Protein AF-A0A968X666-F1 (afdb_monomer_lite)

Secondary structure (DSSP, 8-state):
------------------HHHHHHHHHHHHHHHHHHHHHHHHHHHHHHHHHHHHT---HHHHHHHHHHHHHHHHHHHHHHHHHHH-BTTTTB-----HHHHHHHHSTTT-HHHHHHHHHHHHHHHHTS-TTT--TTSTTHHHIIIIIHHHHHHHHHHHHHHHHHHHHHHHHHHHHHHHHHHHHHHHHHHHHHHHHHHHHHHHHHHHHHHHHHHHHHHHHHHHHHHHHHHHHHHHHHHHHHHHHH--

Radius of gyration: 44.89 Å; chains: 1; bounding box: 99×37×139 Å

Foldseek 3Di:
DDDDPPDDDDDPPPDDPDVVVVVLVVVQLVLLLVLLVVLLVLLLLLLVLLQVLQVPDPPVVNVVSLVVNVVSLVSNVVSVVCQAQNDVVSSHPHDDDPVLVCLCCHPPLVLVVLSVVLSVVSVVLVPPDSVQRHPPPPCSCVSSPVSSVSNNVSSVVSSVVSVVVSVVVVVVVVVVVVVVVVVVVVVVVVVVVVVVVVVVVVVVVVVVVVVVVVVVVVVVVVVVVVVVVVVVVVVVVVVVVVVVVD

Sequence (246 aa):
MLATLSTSVPRATSGPFSTLQLDKERALDAVVINVSGRQRMISQRISLLVMQLAMHPPVAEREVIYQKLQESLDYMLANHEALLYGDIEANLPGNPSPAILSMHFDAPTQLDRKLRRYVEQVQGFMALMPDQLTLGTPNLWKLVTEDVEDLVCAIDTVVSQYQFENESRQAVMMEQLLDLCQRNTEQTVVLEQALTDLKQLQTQLIQTERISGLGQIAAGIAHEINNPANFILRICTMRGTIAISS

pLDDT: mean 79.01, std 17.21, range [30.33, 95.75]

Structure (mmCIF, N/CA/C/O backbone):
data_AF-A0A968X666-F1
#
_entry.id   AF-A0A968X666-F1
#
loop_
_atom_site.group_PDB
_atom_site.id
_atom_site.type_symbol
_atom_site.label_atom_id
_atom_site.label_alt_id
_atom_site.label_comp_id
_atom_site.label_asym_id
_atom_site.label_entity_id
_atom_site.label_seq_id
_atom_site.pdbx_PDB_ins_code
_atom_site.Cartn_x
_atom_site.Cartn_y
_atom_site.Cartn_z
_atom_site.occupancy
_atom_site.B_iso_or_equiv
_atom_site.auth_seq_id
_atom_site.auth_comp_id
_atom_site.auth_asym_id
_atom_site.auth_atom_id
_atom_site.pdbx_PDB_model_num
ATOM 1 N N . MET A 1 1 ? -49.430 -25.018 42.561 1.00 41.66 1 MET A N 1
ATOM 2 C CA . MET A 1 1 ? -49.252 -25.043 41.096 1.00 41.66 1 MET A CA 1
ATOM 3 C C . MET A 1 1 ? -49.040 -23.609 40.624 1.00 41.66 1 MET A C 1
ATOM 5 O O . MET A 1 1 ? -49.997 -22.973 40.226 1.00 41.66 1 MET A O 1
ATOM 9 N N . LEU A 1 2 ? -47.824 -23.068 40.758 1.00 30.33 2 LEU A N 1
ATOM 10 C CA . LEU A 1 2 ? -47.404 -21.820 40.110 1.00 30.33 2 LEU A CA 1
ATOM 11 C C . LEU A 1 2 ? -45.907 -21.933 39.811 1.00 30.33 2 LEU A C 1
ATOM 13 O O . LEU A 1 2 ? -45.129 -22.373 40.654 1.00 30.33 2 LEU A O 1
ATOM 17 N N . ALA A 1 3 ? -45.583 -21.665 38.552 1.00 33.44 3 ALA A N 1
ATOM 18 C CA . ALA A 1 3 ? -44.376 -22.067 37.859 1.00 33.44 3 ALA A CA 1
ATOM 19 C C . ALA A 1 3 ? -43.145 -21.236 38.247 1.00 33.44 3 ALA A C 1
ATOM 21 O O . ALA A 1 3 ? -43.193 -20.011 38.329 1.00 33.44 3 ALA A O 1
ATOM 22 N N . THR A 1 4 ? -42.021 -21.929 38.409 1.00 34.62 4 THR A N 1
ATOM 23 C CA . THR A 1 4 ? -40.665 -21.381 38.420 1.00 34.62 4 THR A CA 1
ATOM 24 C C . THR A 1 4 ? -40.300 -20.888 37.020 1.00 34.62 4 THR A C 1
ATOM 26 O O . THR A 1 4 ? -39.943 -21.686 36.154 1.00 34.62 4 THR A O 1
ATOM 29 N N . LEU A 1 5 ? -40.369 -19.578 36.787 1.00 33.16 5 LEU A N 1
ATOM 30 C CA . LEU A 1 5 ? -39.723 -18.951 35.635 1.00 33.16 5 LEU A CA 1
ATOM 31 C C . LEU A 1 5 ? -38.237 -18.768 35.956 1.00 33.16 5 LEU A C 1
ATOM 33 O O . LEU A 1 5 ? -37.820 -17.796 36.577 1.00 33.16 5 LEU A O 1
ATOM 37 N N . SER A 1 6 ? -37.447 -19.762 35.552 1.00 34.19 6 SER A N 1
ATOM 38 C CA . SER A 1 6 ? -35.999 -19.652 35.415 1.00 34.19 6 SER A CA 1
ATOM 39 C C . SER A 1 6 ? -35.710 -18.795 34.182 1.00 34.19 6 SER A C 1
ATOM 41 O O . SER A 1 6 ? -35.722 -19.285 33.057 1.00 34.19 6 SER A O 1
ATOM 43 N N . THR A 1 7 ? -35.505 -17.494 34.372 1.00 32.44 7 THR A N 1
ATOM 44 C CA . THR A 1 7 ? -34.900 -16.648 33.339 1.00 32.44 7 THR A CA 1
ATOM 45 C C . THR A 1 7 ? -33.390 -16.716 33.498 1.00 32.44 7 THR A C 1
ATOM 47 O O . THR A 1 7 ? -32.795 -16.060 34.353 1.00 32.44 7 THR A O 1
ATOM 50 N N . SER A 1 8 ? -32.786 -17.568 32.676 1.00 32.06 8 SER A N 1
ATOM 51 C CA . SER A 1 8 ? -31.356 -17.631 32.408 1.00 32.06 8 SER A CA 1
ATOM 52 C C . SER A 1 8 ? -30.842 -16.264 31.949 1.00 32.06 8 SER A C 1
ATOM 54 O O . SER A 1 8 ? -31.185 -15.804 30.859 1.00 32.06 8 SER A O 1
ATOM 56 N N . VAL A 1 9 ? -30.002 -15.628 32.763 1.00 33.66 9 VAL A N 1
ATOM 57 C CA . VAL A 1 9 ? -29.201 -14.473 32.343 1.00 33.66 9 VAL A CA 1
ATOM 58 C C . VAL A 1 9 ? -28.204 -14.962 31.282 1.00 33.66 9 VAL A C 1
ATOM 60 O O . VAL A 1 9 ? -27.444 -15.894 31.565 1.00 33.66 9 VAL A O 1
ATOM 63 N N . PRO A 1 10 ? -28.191 -14.403 30.059 1.00 33.97 10 PRO A N 1
ATOM 64 C CA . PRO A 1 10 ? -27.228 -14.802 29.047 1.00 33.97 10 PRO A CA 1
ATOM 65 C C . PRO A 1 10 ? -25.835 -14.340 29.476 1.00 33.97 10 PRO A C 1
ATOM 67 O O . PRO A 1 10 ? -25.587 -13.169 29.760 1.00 33.97 10 PRO A O 1
ATOM 70 N N . ARG A 1 11 ? -24.919 -15.304 29.546 1.00 32.69 11 ARG A N 1
ATOM 71 C CA . ARG A 1 11 ? -23.498 -15.111 29.823 1.00 32.69 11 ARG A CA 1
ATOM 72 C C . ARG A 1 11 ? -22.908 -14.327 28.647 1.00 32.69 11 ARG A C 1
ATOM 74 O O . ARG A 1 11 ? -22.687 -14.902 27.586 1.00 32.69 11 ARG A O 1
ATOM 81 N N . ALA A 1 12 ? -22.705 -13.021 28.816 1.00 34.16 12 ALA A N 1
ATOM 82 C CA . ALA A 1 12 ? -22.002 -12.198 27.841 1.00 34.16 12 ALA A CA 1
ATOM 83 C C . ALA A 1 12 ? -20.556 -12.701 27.729 1.00 34.16 12 ALA A C 1
ATOM 85 O O . ALA A 1 12 ? -19.706 -12.443 28.577 1.00 34.16 12 ALA A O 1
ATOM 86 N N . THR A 1 13 ? -20.292 -13.481 26.688 1.00 35.53 13 THR A N 1
ATOM 87 C CA . THR A 1 13 ? -18.952 -13.828 26.225 1.00 35.53 13 THR A CA 1
ATOM 88 C C . THR A 1 13 ? -18.351 -12.610 25.527 1.00 35.53 13 THR A C 1
ATOM 90 O O . THR A 1 13 ? -18.234 -12.585 24.308 1.00 35.53 13 THR A O 1
ATOM 93 N N . SER A 1 14 ? -17.995 -11.574 26.282 1.00 39.19 14 SER A N 1
ATOM 94 C CA . SER A 1 14 ? -17.099 -10.520 25.805 1.00 39.19 14 SER A CA 1
ATOM 95 C C . SER A 1 14 ? -15.700 -10.842 26.318 1.00 39.19 14 SER A C 1
ATOM 97 O O . SER A 1 14 ? -15.257 -10.330 27.346 1.00 39.19 14 SER A O 1
ATOM 99 N N . GLY A 1 15 ? -15.029 -11.771 25.630 1.00 33.47 15 GLY A N 1
ATOM 100 C CA . GLY A 1 15 ? -13.574 -11.878 25.728 1.00 33.47 15 GLY A CA 1
ATOM 101 C C . GLY A 1 15 ? -12.936 -10.532 25.363 1.00 33.47 15 GLY A C 1
ATOM 102 O O . GLY A 1 15 ? -13.586 -9.717 24.700 1.00 33.47 15 GLY A O 1
ATOM 103 N N . PRO A 1 16 ? -11.697 -10.266 25.805 1.00 39.81 16 PRO A N 1
ATOM 104 C CA . PRO A 1 16 ? -11.056 -8.996 25.518 1.00 39.81 16 PRO A CA 1
ATOM 105 C C . PRO A 1 16 ? -11.000 -8.858 23.998 1.00 39.81 16 PRO A C 1
ATOM 107 O O . PRO A 1 16 ? -10.533 -9.777 23.323 1.00 39.81 16 PRO A O 1
ATOM 110 N N . PHE A 1 17 ? -11.488 -7.738 23.462 1.00 46.19 17 PHE A N 1
ATOM 111 C CA . PHE A 1 17 ? -11.050 -7.254 22.156 1.00 46.19 17 PHE A CA 1
ATOM 112 C C . PHE A 1 17 ? -9.527 -7.246 22.225 1.00 46.19 17 PHE A C 1
ATOM 114 O O . PHE A 1 17 ? -8.928 -6.431 22.927 1.00 46.19 17 PHE A O 1
ATOM 121 N N . SER A 1 18 ? -8.921 -8.301 21.690 1.00 46.88 18 SER A N 1
ATOM 122 C CA . SER A 1 18 ? -7.556 -8.640 22.044 1.00 46.88 18 SER A CA 1
ATOM 123 C C . SER A 1 18 ? -6.663 -7.546 21.481 1.00 46.88 18 SER A C 1
ATOM 125 O O . SER A 1 18 ? -6.699 -7.270 20.286 1.00 46.88 18 SER A O 1
ATOM 127 N N . THR A 1 19 ? -5.863 -6.915 22.334 1.00 48.56 19 THR A N 1
ATOM 128 C CA . THR A 1 19 ? -4.788 -5.991 21.937 1.00 48.56 19 THR A CA 1
ATOM 129 C C . THR A 1 19 ? -3.955 -6.558 20.777 1.00 48.56 19 THR A C 1
ATOM 131 O O . THR A 1 19 ? -3.548 -5.834 19.880 1.00 48.56 19 THR A O 1
ATOM 134 N N . LEU A 1 20 ? -3.851 -7.887 20.719 1.00 45.75 20 LEU A N 1
ATOM 135 C CA . LEU A 1 20 ? -3.298 -8.695 19.634 1.00 45.75 20 LEU A CA 1
ATOM 136 C C . LEU A 1 20 ? -3.904 -8.472 18.234 1.00 45.75 20 LEU A C 1
ATOM 138 O O . LEU A 1 20 ? -3.170 -8.577 17.257 1.00 45.75 20 LEU A O 1
ATOM 142 N N . GLN A 1 21 ? -5.207 -8.214 18.097 1.00 48.41 21 GLN A N 1
ATOM 143 C CA . GLN A 1 21 ? -5.824 -7.898 16.798 1.00 48.41 21 GLN A CA 1
ATOM 144 C C . GLN A 1 21 ? -5.491 -6.467 16.358 1.00 48.41 21 GLN A C 1
ATOM 146 O O . GLN A 1 21 ? -5.110 -6.263 15.210 1.00 48.41 21 GLN A O 1
ATOM 151 N N . LEU A 1 22 ? -5.520 -5.513 17.293 1.00 51.03 22 LEU A N 1
ATOM 152 C CA . LEU A 1 22 ? -5.135 -4.115 17.064 1.00 51.03 22 LEU A CA 1
ATOM 153 C C . LEU A 1 22 ? -3.654 -3.962 16.688 1.00 51.03 22 LEU A C 1
ATOM 155 O O . LEU A 1 22 ? -3.322 -3.198 15.783 1.00 51.03 22 LEU A O 1
ATOM 159 N N . ASP A 1 23 ? -2.764 -4.701 17.349 1.00 53.03 23 ASP A N 1
ATOM 160 C CA . ASP A 1 23 ? -1.329 -4.677 17.053 1.00 53.03 23 ASP A CA 1
ATOM 161 C C . ASP A 1 23 ? -1.022 -5.318 15.693 1.00 53.03 23 ASP A C 1
ATOM 163 O O . ASP A 1 23 ? -0.163 -4.832 14.955 1.00 53.03 23 ASP A O 1
ATOM 167 N N . LYS A 1 24 ? -1.760 -6.376 15.322 1.00 53.03 24 LYS A N 1
ATOM 168 C CA . LYS A 1 24 ? -1.644 -7.010 14.002 1.00 53.03 24 LYS A CA 1
ATOM 169 C C . LYS A 1 24 ? -2.110 -6.091 12.879 1.00 53.03 24 LYS A C 1
ATOM 171 O O . LYS A 1 24 ? -1.400 -5.983 11.887 1.00 53.03 24 LYS A O 1
ATOM 176 N N . GLU A 1 25 ? -3.249 -5.419 13.038 1.00 54.09 25 GLU A N 1
ATOM 177 C CA . GLU A 1 25 ? -3.780 -4.486 12.032 1.00 54.09 25 GLU A CA 1
ATOM 178 C C . GLU A 1 25 ? -2.877 -3.254 11.862 1.00 54.09 25 GLU A C 1
ATOM 180 O O . GLU A 1 25 ? -2.531 -2.896 10.738 1.00 54.09 25 GLU A O 1
ATOM 185 N N . ARG A 1 26 ? -2.373 -2.671 12.960 1.00 56.41 26 ARG A N 1
ATOM 186 C CA . ARG A 1 26 ? -1.421 -1.544 12.904 1.00 56.41 26 ARG A CA 1
ATOM 187 C C . ARG A 1 26 ? -0.087 -1.909 12.254 1.00 56.41 26 ARG A C 1
ATOM 189 O O . ARG A 1 26 ? 0.483 -1.096 11.527 1.00 56.41 26 ARG A O 1
ATOM 196 N N . ALA A 1 27 ? 0.425 -3.112 12.516 1.00 54.22 27 ALA A N 1
ATOM 197 C CA . ALA A 1 27 ? 1.644 -3.599 11.876 1.00 54.22 27 ALA A CA 1
ATOM 198 C C . ALA A 1 27 ? 1.442 -3.810 10.366 1.00 54.22 27 ALA A C 1
ATOM 200 O O . ALA A 1 27 ? 2.324 -3.468 9.582 1.00 54.22 27 ALA A O 1
ATOM 201 N N . LEU A 1 28 ? 0.272 -4.310 9.960 1.00 57.59 28 LEU A N 1
ATOM 202 C CA . LEU A 1 28 ? -0.122 -4.508 8.562 1.00 57.59 28 LEU A CA 1
ATOM 203 C C . LEU A 1 28 ? -0.125 -3.189 7.772 1.00 57.59 28 LEU A C 1
ATOM 205 O O . LEU A 1 28 ? 0.468 -3.088 6.699 1.00 57.59 28 LEU A O 1
ATOM 209 N N . ASP A 1 29 ? -0.747 -2.158 8.347 1.00 59.94 29 ASP A N 1
ATOM 210 C CA . ASP A 1 29 ? -0.903 -0.840 7.728 1.00 59.94 29 ASP A CA 1
ATOM 211 C C . ASP A 1 29 ? 0.456 -0.131 7.553 1.00 59.94 29 ASP A C 1
ATOM 213 O O . ASP A 1 29 ? 0.722 0.492 6.520 1.00 59.94 29 ASP A O 1
ATOM 217 N N . ALA A 1 30 ? 1.362 -0.285 8.526 1.00 63.25 30 ALA A N 1
ATOM 218 C CA . ALA A 1 30 ? 2.728 0.231 8.443 1.00 63.25 30 ALA A CA 1
ATOM 219 C C . ALA A 1 30 ? 3.571 -0.499 7.383 1.00 63.25 30 ALA A C 1
ATOM 221 O O . ALA A 1 30 ? 4.408 0.122 6.724 1.00 63.25 30 ALA A O 1
ATOM 222 N N . VAL A 1 31 ? 3.355 -1.805 7.189 1.00 60.84 31 VAL A N 1
ATOM 223 C CA . VAL A 1 31 ? 4.048 -2.589 6.155 1.00 60.84 31 VAL A CA 1
ATOM 224 C C . VAL A 1 31 ? 3.659 -2.094 4.764 1.00 60.84 31 VAL A C 1
ATOM 226 O O . VAL A 1 31 ? 4.552 -1.836 3.959 1.00 60.84 31 VAL A O 1
ATOM 229 N N . VAL A 1 32 ? 2.372 -1.863 4.496 1.00 62.22 32 VAL A N 1
ATOM 230 C CA . VAL A 1 32 ? 1.892 -1.390 3.184 1.00 62.22 32 VAL A CA 1
ATOM 231 C C . VAL A 1 32 ? 2.431 0.003 2.836 1.00 62.22 32 VAL A C 1
ATOM 233 O O . VAL A 1 32 ? 2.925 0.222 1.725 1.00 62.22 32 VAL A O 1
ATOM 236 N N . ILE A 1 33 ? 2.428 0.936 3.795 1.00 63.34 33 ILE A N 1
ATOM 237 C CA . ILE A 1 33 ? 2.985 2.286 3.599 1.00 63.34 33 ILE A CA 1
ATOM 238 C C . ILE A 1 33 ? 4.504 2.218 3.363 1.00 63.34 33 ILE A C 1
ATOM 240 O O . ILE A 1 33 ? 5.025 2.880 2.465 1.00 63.34 33 ILE A O 1
ATOM 244 N N . ASN A 1 34 ? 5.222 1.366 4.102 1.00 68.75 34 ASN A N 1
ATOM 245 C CA . ASN A 1 34 ? 6.667 1.184 3.935 1.00 68.75 34 ASN A CA 1
ATOM 246 C C . ASN A 1 34 ? 7.044 0.464 2.631 1.00 68.75 34 ASN A C 1
ATOM 248 O O . ASN A 1 34 ? 8.100 0.734 2.059 1.00 68.75 34 ASN A O 1
ATOM 252 N N . VAL A 1 35 ? 6.229 -0.479 2.155 1.00 64.38 35 VAL A N 1
ATOM 253 C CA . VAL A 1 35 ? 6.407 -1.123 0.842 1.00 64.38 35 VAL A CA 1
ATOM 254 C C . VAL A 1 35 ? 6.225 -0.091 -0.271 1.00 64.38 35 VAL A C 1
ATOM 256 O O . VAL A 1 35 ? 7.065 0.007 -1.162 1.00 64.38 35 VAL A O 1
ATOM 259 N N . SER A 1 36 ? 5.217 0.769 -0.155 1.00 63.12 36 SER A N 1
ATOM 260 C CA . SER A 1 36 ? 4.941 1.796 -1.162 1.00 63.12 36 SER A CA 1
ATOM 261 C C . SER A 1 36 ? 5.985 2.928 -1.159 1.00 63.12 36 SER A C 1
ATOM 263 O O . SER A 1 36 ? 6.450 3.359 -2.213 1.00 63.12 36 SER A O 1
ATOM 265 N N . GLY A 1 37 ? 6.479 3.338 0.016 1.00 65.62 37 GLY A N 1
ATOM 266 C CA . GLY A 1 37 ? 7.611 4.271 0.128 1.00 65.62 37 GLY A CA 1
ATOM 267 C C . GLY A 1 37 ? 8.915 3.719 -0.467 1.00 65.62 37 GLY A C 1
ATOM 268 O O . GLY A 1 37 ? 9.719 4.470 -1.026 1.00 65.62 37 GLY A O 1
ATOM 269 N N . ARG A 1 38 ? 9.109 2.392 -0.419 1.00 71.62 38 ARG A N 1
ATOM 270 C CA . ARG A 1 38 ? 10.230 1.716 -1.090 1.00 71.62 38 ARG A CA 1
ATOM 271 C C . ARG A 1 38 ? 10.098 1.753 -2.613 1.00 71.62 38 ARG A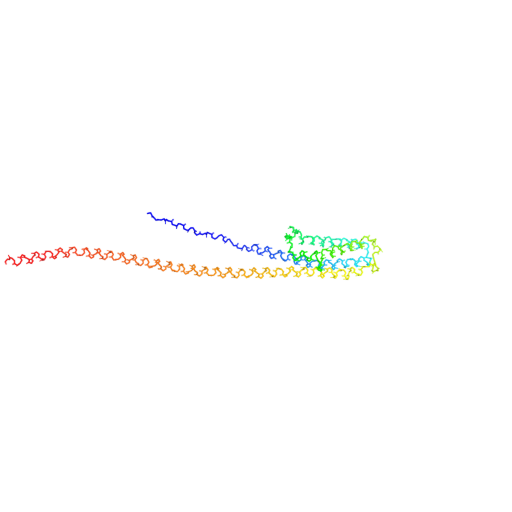 C 1
ATOM 273 O O . ARG A 1 38 ? 11.118 1.938 -3.271 1.00 71.62 38 ARG A O 1
ATOM 280 N N . GLN A 1 39 ? 8.889 1.668 -3.175 1.00 71.50 39 GLN A N 1
ATOM 281 C CA . GLN A 1 39 ? 8.674 1.741 -4.629 1.00 71.50 39 GLN A CA 1
ATOM 282 C C . GLN A 1 39 ? 9.183 3.057 -5.235 1.00 71.50 39 GLN A C 1
ATOM 284 O O . GLN A 1 39 ? 9.878 3.021 -6.247 1.00 71.50 39 GLN A O 1
ATOM 289 N N . ARG A 1 40 ? 8.982 4.205 -4.570 1.00 76.38 40 ARG A N 1
ATOM 290 C CA . ARG A 1 40 ? 9.551 5.493 -5.015 1.00 76.38 40 ARG A CA 1
ATOM 291 C C . ARG A 1 40 ? 11.080 5.467 -5.098 1.00 76.38 40 ARG A C 1
ATOM 293 O O . ARG A 1 40 ? 11.659 5.913 -6.089 1.00 76.38 40 ARG A O 1
ATOM 300 N N . MET A 1 41 ? 11.736 4.937 -4.063 1.00 83.44 41 MET A N 1
ATOM 301 C CA . MET A 1 41 ? 13.197 4.812 -4.029 1.00 83.44 41 MET A CA 1
ATOM 302 C C . MET A 1 41 ? 13.697 3.876 -5.138 1.00 83.44 41 MET A C 1
ATOM 304 O O . MET A 1 41 ? 14.710 4.162 -5.775 1.00 83.44 41 MET A O 1
ATOM 308 N N . ILE A 1 42 ? 12.983 2.776 -5.388 1.00 87.19 42 ILE A N 1
ATOM 309 C CA . ILE A 1 42 ? 13.335 1.797 -6.419 1.00 87.19 42 ILE A CA 1
ATOM 310 C C . ILE A 1 42 ? 13.231 2.414 -7.815 1.00 87.19 42 ILE A C 1
ATOM 312 O O . ILE A 1 42 ? 14.190 2.305 -8.573 1.00 87.19 42 ILE A O 1
ATOM 316 N N . SER A 1 43 ? 12.150 3.132 -8.136 1.00 88.06 43 SER A N 1
ATOM 317 C CA . SER A 1 43 ? 11.980 3.804 -9.435 1.00 88.06 43 SER A CA 1
ATOM 318 C C . SER A 1 43 ? 13.099 4.819 -9.721 1.00 88.06 43 SER A C 1
ATOM 320 O O . SER A 1 43 ? 13.656 4.872 -10.822 1.00 88.06 43 SER A O 1
ATOM 322 N N . GLN A 1 44 ? 13.508 5.584 -8.703 1.00 86.44 44 GLN A N 1
ATOM 323 C CA . GLN A 1 44 ? 14.642 6.508 -8.813 1.00 86.44 44 GLN A CA 1
ATOM 324 C C . GLN A 1 44 ? 15.978 5.769 -8.961 1.00 86.44 44 GLN A C 1
ATOM 326 O O . GLN A 1 44 ? 16.802 6.132 -9.801 1.00 86.44 44 GLN A O 1
ATOM 331 N N . ARG A 1 45 ? 16.193 4.702 -8.182 1.00 92.44 45 ARG A N 1
ATOM 332 C CA . ARG A 1 45 ? 17.391 3.857 -8.274 1.00 92.44 45 ARG A CA 1
ATOM 333 C C . ARG A 1 45 ? 17.518 3.207 -9.653 1.00 92.44 45 ARG A C 1
ATOM 335 O O . ARG A 1 45 ? 18.613 3.208 -10.204 1.00 92.44 45 ARG A O 1
ATOM 342 N N . ILE A 1 46 ? 16.426 2.693 -10.218 1.00 92.94 46 ILE A N 1
ATOM 343 C CA . ILE A 1 46 ? 16.376 2.132 -11.575 1.00 92.94 46 ILE A CA 1
ATOM 344 C C . ILE A 1 46 ? 16.829 3.185 -12.589 1.00 92.94 46 ILE A C 1
ATOM 346 O O . ILE A 1 46 ? 17.740 2.923 -13.371 1.00 92.94 46 ILE A O 1
ATOM 350 N N . SER A 1 47 ? 16.274 4.398 -12.514 1.00 91.62 47 SER A N 1
ATOM 351 C CA . SER A 1 47 ? 16.643 5.501 -13.411 1.00 91.62 47 SER A CA 1
ATOM 352 C C . SER A 1 47 ? 18.136 5.842 -13.324 1.00 91.62 47 SER A C 1
ATOM 354 O O . SER A 1 47 ? 18.805 5.969 -14.348 1.00 91.62 47 SER A O 1
ATOM 356 N N . LEU A 1 48 ? 18.691 5.902 -12.108 1.00 92.88 48 LEU A N 1
ATOM 357 C CA . LEU A 1 48 ? 20.121 6.141 -11.889 1.00 92.88 48 LEU A CA 1
ATOM 358 C C . LEU A 1 48 ? 21.001 5.025 -12.470 1.00 92.88 48 LEU A C 1
ATOM 360 O O . LEU A 1 48 ? 22.009 5.319 -13.109 1.00 92.88 48 LEU A O 1
ATOM 364 N N . LEU A 1 49 ? 20.633 3.758 -12.272 1.00 94.06 49 LEU A N 1
ATOM 365 C CA . LEU A 1 49 ? 21.386 2.613 -12.796 1.00 94.06 49 LEU A CA 1
ATOM 366 C C . LEU A 1 49 ? 21.353 2.576 -14.331 1.00 94.06 49 LEU A C 1
ATOM 368 O O . LEU A 1 49 ? 22.382 2.345 -14.962 1.00 94.06 49 LEU A O 1
ATOM 372 N N . VAL A 1 50 ? 20.203 2.877 -14.939 1.00 93.00 50 VAL A N 1
ATOM 373 C CA . VAL A 1 50 ? 20.061 2.996 -16.399 1.00 93.00 50 VAL A CA 1
ATOM 374 C C . VAL A 1 50 ? 20.948 4.121 -16.947 1.00 93.00 50 VAL A C 1
ATOM 376 O O . VAL A 1 50 ? 21.666 3.918 -17.926 1.00 93.00 50 VAL A O 1
ATOM 379 N N . MET A 1 51 ? 20.975 5.284 -16.287 1.00 92.00 51 MET A N 1
ATOM 380 C CA . MET A 1 51 ? 21.878 6.381 -16.659 1.00 92.00 51 MET A CA 1
ATOM 381 C C . MET A 1 51 ? 23.352 5.995 -16.507 1.00 92.00 51 MET A C 1
ATOM 383 O O . MET A 1 51 ? 24.164 6.344 -17.360 1.00 92.00 51 MET A O 1
ATOM 387 N N . GLN A 1 52 ? 23.709 5.260 -15.450 1.00 91.94 52 GLN A N 1
ATOM 388 C CA . GLN A 1 52 ? 25.070 4.763 -15.258 1.00 91.94 52 GLN A CA 1
ATOM 389 C C . GLN A 1 52 ? 25.495 3.826 -16.385 1.00 91.94 52 GLN A C 1
ATOM 391 O O . GLN A 1 52 ? 26.594 3.998 -16.900 1.00 91.94 52 GLN A O 1
ATOM 396 N N . LEU A 1 53 ? 24.634 2.900 -16.821 1.00 90.88 53 LEU A N 1
ATOM 397 C CA . LEU A 1 53 ? 24.922 2.036 -17.972 1.00 90.88 53 LEU A CA 1
ATOM 398 C C . LEU A 1 53 ? 25.134 2.845 -19.258 1.00 90.88 53 LEU A C 1
ATOM 400 O O . LEU A 1 53 ? 26.074 2.567 -20.001 1.00 90.88 53 LEU A O 1
ATOM 404 N N . ALA A 1 54 ? 24.320 3.881 -19.481 1.00 90.62 54 ALA A N 1
ATOM 405 C CA . ALA A 1 54 ? 24.414 4.761 -20.647 1.00 90.62 54 ALA A CA 1
ATOM 406 C C . ALA A 1 54 ? 25.696 5.620 -20.692 1.00 90.62 54 ALA A C 1
ATOM 408 O O . ALA A 1 54 ? 26.019 6.184 -21.739 1.00 90.62 54 ALA A O 1
ATOM 409 N N . MET A 1 55 ? 26.433 5.723 -19.579 1.00 90.88 55 MET A N 1
ATOM 410 C CA . MET A 1 55 ? 27.749 6.373 -19.510 1.00 90.88 55 MET A CA 1
ATOM 411 C C . MET A 1 55 ? 28.915 5.426 -19.846 1.00 90.88 55 MET A C 1
ATOM 413 O O . MET A 1 55 ? 30.069 5.828 -19.729 1.00 90.88 55 MET A O 1
ATOM 417 N N . HIS A 1 56 ? 28.632 4.189 -20.273 1.00 87.94 56 HIS A N 1
ATOM 418 C CA . HIS A 1 56 ? 29.619 3.152 -20.599 1.00 87.94 56 HIS A CA 1
ATOM 419 C C . HIS A 1 56 ? 30.671 2.935 -19.497 1.00 87.94 56 HIS A C 1
ATOM 421 O O . HIS A 1 56 ? 31.865 3.165 -19.713 1.00 87.94 56 HIS A O 1
ATOM 427 N N . PRO A 1 57 ? 30.256 2.448 -18.315 1.00 88.19 57 PRO A N 1
ATOM 428 C CA . PRO A 1 57 ? 31.181 2.163 -17.233 1.00 88.19 57 PRO A CA 1
ATOM 429 C C . PRO A 1 57 ? 32.121 1.010 -17.631 1.00 88.19 57 PRO A C 1
ATOM 431 O O . PRO A 1 57 ? 31.804 0.232 -18.549 1.00 88.19 57 PRO A O 1
ATOM 434 N N . PRO A 1 58 ? 33.267 0.864 -16.938 1.00 91.06 58 PRO A N 1
ATOM 435 C CA . PRO A 1 58 ? 34.174 -0.260 -17.134 1.00 91.06 58 PRO A CA 1
ATOM 436 C C . PRO A 1 58 ? 33.434 -1.601 -17.070 1.00 91.06 58 PRO A C 1
ATOM 438 O O . PRO A 1 58 ? 32.476 -1.753 -16.315 1.00 91.06 58 PRO A O 1
ATOM 441 N N . VAL A 1 59 ? 33.903 -2.600 -17.824 1.00 87.31 59 VAL A N 1
ATOM 442 C CA . VAL A 1 59 ? 33.229 -3.911 -17.945 1.00 87.31 59 VAL A CA 1
ATOM 443 C C . VAL A 1 59 ? 32.949 -4.556 -16.579 1.00 87.31 59 VAL A C 1
ATOM 445 O O . VAL A 1 59 ? 31.862 -5.084 -16.373 1.00 87.31 59 VAL A O 1
ATOM 448 N N . ALA A 1 60 ? 33.882 -4.443 -15.628 1.00 87.75 60 ALA A N 1
ATOM 449 C CA . ALA A 1 60 ? 33.713 -4.973 -14.272 1.00 87.75 60 ALA A CA 1
ATOM 450 C C . ALA A 1 60 ? 32.584 -4.284 -13.478 1.00 87.75 60 ALA A C 1
ATOM 452 O O . ALA A 1 60 ? 31.886 -4.932 -12.706 1.00 87.75 60 ALA A O 1
ATOM 453 N N . GLU A 1 61 ? 32.381 -2.978 -13.665 1.00 90.81 61 GLU A N 1
ATOM 454 C CA . GLU A 1 61 ? 31.303 -2.227 -13.003 1.00 90.81 61 GLU A CA 1
ATOM 455 C C . GLU A 1 61 ? 29.961 -2.430 -13.707 1.00 90.81 61 GLU A C 1
ATOM 457 O O . GLU A 1 61 ? 28.914 -2.498 -13.066 1.00 90.81 61 GLU A O 1
ATOM 462 N N . ARG A 1 62 ? 29.997 -2.569 -15.033 1.00 88.38 62 ARG A N 1
ATOM 463 C CA . ARG A 1 62 ? 28.833 -2.787 -15.891 1.00 88.38 62 ARG A CA 1
ATOM 464 C C . ARG A 1 62 ? 28.030 -4.012 -15.459 1.00 88.38 62 ARG A C 1
ATOM 466 O O . ARG A 1 62 ? 26.821 -3.899 -15.289 1.00 88.38 62 ARG A O 1
ATOM 473 N N . GLU A 1 63 ? 28.686 -5.152 -15.250 1.00 88.81 63 GLU A N 1
ATOM 474 C CA . GLU A 1 63 ? 28.025 -6.395 -14.821 1.00 88.81 63 GLU A CA 1
ATOM 475 C C . GLU A 1 63 ? 27.318 -6.227 -13.465 1.00 88.81 63 GLU A C 1
ATOM 477 O O . GLU A 1 63 ? 26.156 -6.603 -13.310 1.00 88.81 63 GLU A O 1
ATOM 482 N N . VAL A 1 64 ? 27.965 -5.537 -12.519 1.00 92.19 64 VAL A N 1
ATOM 483 C CA . VAL A 1 64 ? 27.385 -5.214 -11.206 1.00 92.19 64 VAL A CA 1
ATOM 484 C C . VAL A 1 64 ? 26.170 -4.290 -11.334 1.00 92.19 64 VAL A C 1
ATOM 486 O O . VAL A 1 64 ? 25.188 -4.454 -10.609 1.00 92.19 64 VAL A O 1
ATOM 489 N N . ILE A 1 65 ? 26.215 -3.303 -12.234 1.00 92.50 65 ILE A N 1
ATOM 490 C CA . ILE A 1 65 ? 25.091 -2.387 -12.467 1.00 92.50 65 ILE A CA 1
ATOM 491 C C . ILE A 1 65 ? 23.909 -3.138 -13.092 1.00 92.50 65 ILE A C 1
ATOM 493 O O . ILE A 1 65 ? 22.785 -2.954 -12.629 1.00 92.50 65 ILE A O 1
ATOM 497 N N . TYR A 1 66 ? 24.150 -4.023 -14.068 1.00 91.38 66 TYR A N 1
ATOM 498 C CA . TYR A 1 66 ? 23.111 -4.885 -14.645 1.00 91.38 66 TYR A CA 1
ATOM 499 C C . TYR A 1 66 ? 22.445 -5.761 -13.586 1.00 91.38 66 TYR A C 1
ATOM 501 O O . TYR A 1 66 ? 21.219 -5.791 -13.508 1.00 91.38 66 TYR A O 1
ATOM 509 N N . GLN A 1 67 ? 23.238 -6.414 -12.733 1.00 92.38 67 GLN A N 1
ATOM 510 C CA . GLN A 1 67 ? 22.709 -7.231 -11.645 1.00 92.38 67 GLN A CA 1
ATOM 511 C C . GLN A 1 67 ? 21.837 -6.398 -10.694 1.00 92.38 67 GLN A C 1
ATOM 513 O O . GLN A 1 67 ? 20.688 -6.746 -10.435 1.00 92.38 67 GLN A O 1
ATOM 518 N N . LYS A 1 68 ? 22.343 -5.250 -10.225 1.00 93.81 68 LYS A N 1
ATOM 519 C CA . LYS A 1 68 ? 21.595 -4.352 -9.328 1.00 93.81 68 LYS A CA 1
ATOM 520 C C . LYS A 1 68 ? 20.317 -3.814 -9.958 1.00 93.81 68 LYS A C 1
ATOM 522 O O . LYS A 1 68 ? 19.368 -3.527 -9.224 1.00 93.81 68 LYS A O 1
ATOM 527 N N . LEU A 1 69 ? 20.320 -3.592 -11.269 1.00 94.19 69 LEU A N 1
ATOM 528 C CA . LEU A 1 69 ? 19.166 -3.114 -12.021 1.00 94.19 69 LEU A CA 1
ATOM 529 C C . LEU A 1 69 ? 18.106 -4.212 -12.117 1.00 94.19 69 LEU A C 1
ATOM 531 O O . LEU A 1 69 ? 16.956 -3.955 -11.772 1.00 94.19 69 LEU A O 1
ATOM 535 N N . GLN A 1 70 ? 18.512 -5.432 -12.472 1.00 93.81 70 GLN A N 1
ATOM 536 C CA . GLN A 1 70 ? 17.630 -6.597 -12.518 1.00 93.81 70 GLN A CA 1
ATOM 537 C C . GLN A 1 70 ? 16.993 -6.876 -11.150 1.00 93.81 70 GLN A C 1
ATOM 539 O O . GLN A 1 70 ? 15.773 -6.925 -11.046 1.00 93.81 70 GLN A O 1
ATOM 544 N N . GLU A 1 71 ? 17.797 -6.925 -10.081 1.00 92.50 71 GLU A N 1
ATOM 545 C CA . GLU A 1 71 ? 17.305 -7.090 -8.705 1.00 92.50 71 GLU A CA 1
ATOM 546 C C . GLU A 1 71 ? 16.284 -6.008 -8.319 1.00 92.50 71 GLU A C 1
ATOM 548 O O . GLU A 1 71 ? 15.310 -6.280 -7.620 1.00 92.50 71 GLU A O 1
ATOM 553 N N . SER A 1 72 ? 16.493 -4.768 -8.773 1.00 92.62 72 SER A N 1
ATOM 554 C CA . SER A 1 72 ? 15.576 -3.660 -8.483 1.00 92.62 72 SER A CA 1
ATOM 555 C C . SER A 1 72 ? 14.242 -3.816 -9.221 1.00 92.62 72 SER A C 1
ATOM 557 O O . SER A 1 72 ? 13.198 -3.538 -8.634 1.00 92.62 72 SER A O 1
ATOM 559 N N . LEU A 1 73 ? 14.263 -4.269 -10.479 1.00 92.62 73 LEU A N 1
ATOM 560 C CA . LEU A 1 73 ? 13.055 -4.528 -11.270 1.00 92.62 73 LEU A CA 1
ATOM 561 C C . LEU A 1 73 ? 12.253 -5.702 -10.704 1.00 92.62 73 LEU A C 1
ATOM 563 O O . LEU A 1 73 ? 11.046 -5.572 -10.503 1.00 92.62 73 LEU A O 1
ATOM 567 N N . ASP A 1 74 ? 12.933 -6.807 -10.395 1.00 91.44 74 ASP A N 1
ATOM 568 C CA . ASP A 1 74 ? 12.315 -8.007 -9.830 1.00 91.44 74 ASP A CA 1
ATOM 569 C C . ASP A 1 74 ? 11.675 -7.687 -8.475 1.00 91.44 74 ASP A C 1
ATOM 571 O O . ASP A 1 74 ? 10.520 -8.031 -8.224 1.00 91.44 74 ASP A O 1
ATOM 575 N N . TYR A 1 75 ? 12.385 -6.936 -7.626 1.00 88.31 75 TYR A N 1
ATOM 576 C CA . TYR A 1 75 ? 11.838 -6.476 -6.355 1.00 88.31 75 TYR A CA 1
ATOM 577 C C . TYR A 1 75 ? 10.630 -5.551 -6.559 1.00 88.31 75 TYR A C 1
ATOM 579 O O . TYR A 1 75 ? 9.634 -5.694 -5.853 1.00 88.31 75 TYR A O 1
ATOM 587 N N . MET A 1 76 ? 10.662 -4.624 -7.523 1.00 88.44 76 MET A N 1
ATOM 588 C CA . MET A 1 76 ? 9.525 -3.734 -7.791 1.00 88.44 76 MET A CA 1
ATOM 589 C C . MET A 1 76 ? 8.264 -4.513 -8.190 1.00 88.44 76 MET A C 1
ATOM 591 O O . MET A 1 76 ? 7.190 -4.246 -7.648 1.00 88.44 76 MET A O 1
ATOM 595 N N . LEU A 1 77 ? 8.405 -5.488 -9.093 1.00 89.50 77 LEU A N 1
ATOM 596 C CA . LEU A 1 77 ? 7.309 -6.350 -9.538 1.00 89.50 77 LEU A CA 1
ATOM 597 C C . LEU A 1 77 ? 6.773 -7.223 -8.402 1.00 89.50 77 LEU A C 1
ATOM 599 O O . LEU A 1 77 ? 5.567 -7.232 -8.166 1.00 89.50 77 LEU A O 1
ATOM 603 N N . ALA A 1 78 ? 7.660 -7.894 -7.663 1.00 86.75 78 ALA A N 1
ATOM 604 C CA . ALA A 1 78 ? 7.267 -8.762 -6.559 1.00 86.75 78 ALA A CA 1
ATOM 605 C C . ALA A 1 78 ? 6.499 -7.991 -5.475 1.00 86.75 78 ALA A C 1
ATOM 607 O O . ALA A 1 78 ? 5.463 -8.453 -5.007 1.00 86.75 78 ALA A O 1
ATOM 608 N N . ASN A 1 79 ? 6.946 -6.780 -5.117 1.00 84.12 79 ASN A N 1
ATOM 609 C CA . ASN A 1 79 ? 6.214 -5.948 -4.156 1.00 84.12 79 ASN A CA 1
ATOM 610 C C . ASN A 1 79 ? 4.849 -5.508 -4.692 1.00 84.12 79 ASN A C 1
ATOM 612 O O . ASN A 1 79 ? 3.879 -5.495 -3.942 1.00 84.12 79 ASN A O 1
ATOM 616 N N . HIS A 1 80 ? 4.763 -5.131 -5.970 1.00 85.94 80 HIS A N 1
ATOM 617 C CA . HIS A 1 80 ? 3.495 -4.740 -6.590 1.00 85.94 80 HIS A CA 1
ATOM 618 C C . HIS A 1 80 ? 2.478 -5.890 -6.588 1.00 85.94 80 HIS A C 1
ATOM 620 O O . HIS A 1 80 ? 1.318 -5.696 -6.235 1.00 85.94 80 HIS A O 1
ATOM 626 N N . GLU A 1 81 ? 2.919 -7.108 -6.899 1.00 86.69 81 GLU A N 1
ATOM 627 C CA . GLU A 1 81 ? 2.070 -8.300 -6.830 1.00 86.69 81 GLU A CA 1
ATOM 628 C C . GLU A 1 81 ? 1.691 -8.659 -5.391 1.00 86.69 81 GLU A C 1
ATOM 630 O O . GLU A 1 81 ? 0.527 -8.958 -5.124 1.00 86.69 81 GLU A O 1
ATOM 635 N N . ALA A 1 82 ? 2.626 -8.552 -4.448 1.00 83.75 82 ALA A N 1
ATOM 636 C CA . ALA A 1 82 ? 2.368 -8.799 -3.033 1.00 83.75 82 ALA A CA 1
ATOM 637 C C . ALA A 1 82 ? 1.325 -7.831 -2.442 1.00 83.75 82 ALA A C 1
ATOM 639 O O . ALA A 1 82 ? 0.537 -8.220 -1.581 1.00 83.75 82 ALA A O 1
ATOM 640 N N . LEU A 1 83 ? 1.265 -6.581 -2.916 1.00 80.62 83 LEU A N 1
ATOM 641 C CA . LEU A 1 83 ? 0.227 -5.625 -2.508 1.00 80.62 83 LEU A CA 1
ATOM 642 C C . LEU A 1 83 ? -1.172 -6.013 -3.013 1.00 80.62 83 LEU A C 1
ATOM 644 O O . LEU A 1 83 ? -2.162 -5.778 -2.320 1.00 80.62 83 LEU A O 1
ATOM 648 N N . LEU A 1 84 ? -1.261 -6.621 -4.197 1.00 84.06 84 LEU A N 1
ATOM 649 C CA . LEU A 1 84 ? -2.525 -7.051 -4.799 1.00 84.06 84 LEU A CA 1
ATOM 650 C C . LEU A 1 84 ? -3.011 -8.390 -4.234 1.00 84.06 84 LEU A C 1
ATOM 652 O O . LEU A 1 84 ? -4.178 -8.539 -3.863 1.00 84.06 84 LEU A O 1
ATOM 656 N N . TYR A 1 85 ? -2.113 -9.367 -4.166 1.00 84.12 85 TYR A N 1
ATOM 657 C CA . TYR A 1 85 ? -2.456 -10.767 -3.919 1.00 84.12 85 TYR A CA 1
ATOM 658 C C . TYR A 1 85 ? -2.042 -11.260 -2.533 1.00 84.12 85 TYR A C 1
ATOM 660 O O . TYR A 1 85 ? -2.523 -12.301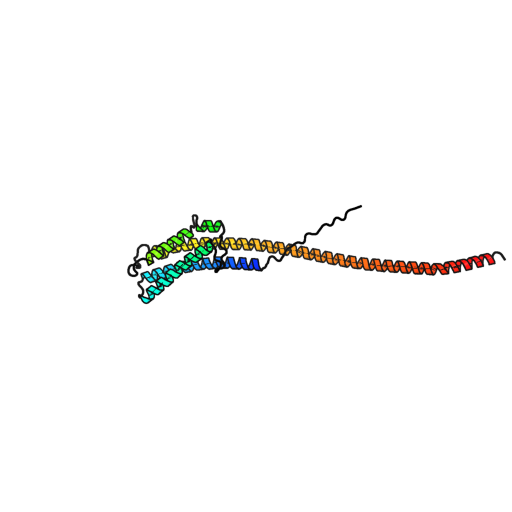 -2.090 1.00 84.12 85 TYR A O 1
ATOM 668 N N . GLY A 1 86 ? -1.224 -10.485 -1.825 1.00 79.50 86 GLY A N 1
ATOM 669 C CA . GLY A 1 86 ? -0.686 -10.842 -0.521 1.00 79.50 86 GLY A CA 1
ATOM 670 C C . GLY A 1 86 ? 0.640 -11.576 -0.618 1.00 79.50 86 GLY A C 1
ATOM 671 O O . GLY A 1 86 ? 0.996 -12.149 -1.645 1.00 79.50 86 GLY A O 1
ATOM 672 N N . ASP A 1 87 ? 1.367 -11.548 0.489 1.00 77.44 87 ASP A N 1
ATOM 673 C CA . ASP A 1 87 ? 2.613 -12.275 0.677 1.00 77.44 87 ASP A CA 1
ATOM 674 C C . ASP A 1 87 ? 2.732 -12.641 2.156 1.00 77.44 87 ASP A C 1
ATOM 676 O O . ASP A 1 87 ? 2.811 -11.783 3.036 1.00 77.44 87 ASP A O 1
ATOM 680 N N . ILE A 1 88 ? 2.723 -13.943 2.426 1.00 58.03 88 ILE A N 1
ATOM 681 C CA . ILE A 1 88 ? 2.765 -14.493 3.779 1.00 58.03 88 ILE A CA 1
ATOM 682 C C . ILE A 1 88 ? 4.124 -14.207 4.436 1.00 58.03 88 ILE A C 1
ATOM 684 O O . ILE A 1 88 ? 4.167 -13.946 5.638 1.00 58.03 88 ILE A O 1
ATOM 688 N N . GLU A 1 89 ? 5.221 -14.207 3.672 1.00 68.50 89 GLU A N 1
ATOM 689 C CA . GLU A 1 89 ? 6.566 -13.943 4.198 1.00 68.50 89 GLU A CA 1
ATOM 690 C C . GLU A 1 89 ? 6.760 -12.458 4.517 1.00 68.50 89 GLU A C 1
ATOM 692 O O . GLU A 1 89 ? 7.333 -12.112 5.553 1.00 68.50 89 GLU A O 1
ATOM 697 N N . ALA A 1 90 ? 6.211 -11.573 3.681 1.00 62.78 90 ALA A N 1
ATOM 698 C CA . ALA A 1 90 ? 6.200 -10.132 3.930 1.00 62.78 90 ALA A CA 1
ATOM 699 C C . ALA A 1 90 ? 5.073 -9.670 4.875 1.00 62.78 90 ALA A C 1
ATOM 701 O O . ALA A 1 90 ? 4.955 -8.471 5.138 1.00 62.78 90 ALA A O 1
ATOM 702 N N . ASN A 1 91 ? 4.262 -10.596 5.404 1.00 66.62 91 ASN A N 1
ATOM 703 C CA . ASN A 1 91 ? 3.101 -10.320 6.254 1.00 66.62 91 ASN A CA 1
ATOM 704 C C . ASN A 1 91 ? 2.109 -9.325 5.613 1.00 66.62 91 ASN A C 1
ATOM 706 O O . ASN A 1 91 ? 1.555 -8.444 6.275 1.00 66.62 91 ASN A O 1
ATOM 710 N N . LEU A 1 92 ? 1.904 -9.468 4.305 1.00 70.62 92 LEU A N 1
ATOM 711 C CA . LEU A 1 92 ? 0.929 -8.732 3.517 1.00 70.62 92 LEU A CA 1
ATOM 712 C C . LEU A 1 92 ? -0.329 -9.598 3.356 1.00 70.62 92 LEU A C 1
ATOM 714 O O . LEU A 1 92 ? -0.250 -10.696 2.806 1.00 70.62 92 LEU A O 1
ATOM 718 N N . PRO A 1 93 ? -1.503 -9.121 3.801 1.00 63.28 93 PRO A N 1
ATOM 719 C CA . PRO A 1 93 ? -2.739 -9.907 3.810 1.00 63.28 93 PRO A CA 1
ATOM 720 C C . PRO A 1 93 ? -3.262 -10.199 2.396 1.00 63.28 93 PRO A C 1
ATOM 722 O O . PRO A 1 93 ? -4.080 -11.101 2.223 1.00 63.28 93 PRO A O 1
ATOM 725 N N . GLY A 1 94 ? -2.818 -9.415 1.404 1.00 69.88 94 GLY A N 1
ATOM 726 C CA . GLY A 1 94 ? -3.464 -9.315 0.101 1.00 69.88 94 GLY A CA 1
ATOM 727 C C . GLY A 1 94 ? -4.854 -8.695 0.199 1.00 69.88 94 GLY A C 1
ATOM 728 O O . GLY A 1 94 ? -5.283 -8.268 1.271 1.00 69.88 94 GLY A O 1
ATOM 729 N N . ASN A 1 95 ? -5.567 -8.662 -0.926 1.00 75.50 95 ASN A N 1
ATOM 730 C CA . ASN A 1 95 ? -6.963 -8.221 -1.008 1.00 75.50 95 ASN A CA 1
ATOM 731 C C . ASN A 1 95 ? -7.185 -6.721 -0.681 1.00 75.50 95 ASN A C 1
ATOM 733 O O . ASN A 1 95 ? -7.826 -6.383 0.319 1.00 75.50 95 ASN A O 1
ATOM 737 N N . PRO A 1 96 ? -6.658 -5.807 -1.517 1.00 84.12 96 PRO A N 1
ATOM 738 C CA . PRO A 1 96 ? -6.877 -4.372 -1.362 1.00 84.12 96 PRO A CA 1
ATOM 739 C C . PRO A 1 96 ? -8.357 -3.981 -1.471 1.00 84.12 96 PRO A C 1
ATOM 741 O O . PRO A 1 96 ? -9.182 -4.704 -2.033 1.00 84.12 96 PRO A O 1
ATOM 744 N N . SER A 1 97 ? -8.694 -2.800 -0.944 1.00 88.50 97 SER A N 1
ATOM 745 C CA . SER A 1 97 ? -10.052 -2.259 -1.023 1.00 88.50 97 SER A CA 1
ATOM 746 C C . SER A 1 97 ? -10.501 -2.079 -2.486 1.00 88.50 97 SER A C 1
ATOM 748 O O . SER A 1 97 ? -9.661 -1.899 -3.375 1.00 88.50 97 SER A O 1
ATOM 750 N N . PRO A 1 98 ? -11.817 -2.042 -2.771 1.00 92.44 98 PRO A N 1
ATOM 751 C CA . PRO A 1 98 ? -12.313 -1.762 -4.119 1.00 92.44 98 PRO A CA 1
ATOM 752 C C . PRO A 1 98 ? -11.800 -0.436 -4.701 1.00 92.44 98 PRO A C 1
ATOM 754 O O . PRO A 1 98 ? -11.545 -0.350 -5.899 1.00 92.44 98 PRO A O 1
ATOM 757 N N . ALA A 1 99 ? -11.613 0.587 -3.859 1.00 91.69 99 ALA A N 1
ATOM 758 C CA . ALA A 1 99 ? -11.070 1.875 -4.283 1.00 91.69 99 ALA A CA 1
ATOM 759 C C . ALA A 1 99 ? -9.608 1.742 -4.730 1.00 91.69 99 ALA A C 1
ATOM 761 O O . ALA A 1 99 ? -9.227 2.246 -5.785 1.00 91.69 99 ALA A O 1
ATOM 762 N N . ILE A 1 100 ? -8.804 1.003 -3.966 1.00 90.50 100 ILE A N 1
ATOM 763 C CA . ILE A 1 100 ? -7.393 0.764 -4.275 1.00 90.50 100 ILE A CA 1
ATOM 764 C C . ILE A 1 100 ? -7.241 -0.126 -5.509 1.00 90.50 100 ILE A C 1
ATOM 766 O O . ILE A 1 100 ? -6.404 0.168 -6.363 1.00 90.50 100 ILE A O 1
ATOM 770 N N . LEU A 1 101 ? -8.066 -1.168 -5.649 1.00 92.06 101 LEU A N 1
ATOM 771 C CA . LEU A 1 101 ? -8.122 -1.988 -6.863 1.00 92.06 101 LEU A CA 1
ATOM 772 C C . LEU A 1 101 ? -8.434 -1.132 -8.090 1.00 92.06 101 LEU A C 1
ATOM 774 O O . LEU A 1 101 ? -7.740 -1.233 -9.100 1.00 92.06 101 LEU A O 1
ATOM 778 N N . SER A 1 102 ? -9.423 -0.241 -7.988 1.00 94.38 102 SER A N 1
ATOM 779 C CA . SER A 1 102 ? -9.758 0.663 -9.086 1.00 94.38 102 SER A CA 1
ATOM 780 C C . SER A 1 102 ? -8.580 1.568 -9.451 1.00 94.38 102 SER A C 1
ATOM 782 O O . SER A 1 102 ? -8.258 1.708 -10.623 1.00 94.38 102 SER A O 1
ATOM 784 N N . MET A 1 103 ? -7.824 2.094 -8.484 1.00 92.94 103 MET A N 1
ATOM 785 C CA . MET A 1 103 ? -6.618 2.876 -8.797 1.00 92.94 103 MET A CA 1
ATOM 786 C C . MET A 1 103 ? -5.508 2.055 -9.480 1.00 92.94 103 MET A C 1
ATOM 788 O O . MET A 1 103 ? -4.730 2.600 -10.269 1.00 92.94 103 MET A O 1
ATOM 792 N N . HIS A 1 104 ? -5.424 0.749 -9.213 1.00 91.69 104 HIS A N 1
ATOM 793 C CA . HIS A 1 104 ? -4.447 -0.119 -9.871 1.00 91.69 104 HIS A CA 1
ATOM 794 C C . HIS A 1 104 ? -4.782 -0.370 -11.343 1.00 91.69 104 HIS A C 1
ATOM 796 O O . HIS A 1 104 ? -3.869 -0.388 -12.172 1.00 91.69 104 HIS A O 1
ATOM 802 N N . PHE A 1 105 ? -6.063 -0.529 -11.678 1.00 95.31 105 PHE A N 1
ATOM 803 C CA . PHE A 1 105 ? -6.477 -1.032 -12.992 1.00 95.31 105 PHE A CA 1
ATOM 804 C C . PHE A 1 105 ? -7.260 -0.026 -13.847 1.00 95.31 105 PHE A C 1
ATOM 806 O O . PHE A 1 105 ? -7.163 -0.068 -15.075 1.00 95.31 105 PHE A O 1
ATOM 813 N N . ASP A 1 106 ? -7.969 0.919 -13.233 1.00 95.75 106 ASP A N 1
ATOM 814 C CA . ASP A 1 106 ? -8.871 1.851 -13.908 1.00 95.75 106 ASP A CA 1
ATOM 815 C C . ASP A 1 106 ? -8.265 3.252 -14.089 1.00 95.75 106 ASP A C 1
ATOM 817 O O . ASP A 1 106 ? -7.301 3.665 -13.436 1.00 95.75 106 ASP A O 1
ATOM 821 N N . ALA A 1 107 ? -8.841 4.010 -15.027 1.00 92.75 107 ALA A N 1
ATOM 822 C CA . ALA A 1 107 ? -8.507 5.419 -15.221 1.00 92.75 107 ALA A CA 1
ATOM 823 C C . ALA A 1 107 ? -8.953 6.267 -14.010 1.00 92.75 107 ALA A C 1
ATOM 825 O O . ALA A 1 107 ? -10.028 6.014 -13.467 1.00 92.75 107 ALA A O 1
ATOM 826 N N . PRO A 1 108 ? -8.197 7.315 -13.627 1.00 93.25 108 PRO A N 1
ATOM 827 C CA . PRO A 1 108 ? -7.033 7.875 -14.327 1.00 93.25 108 PRO A CA 1
ATOM 828 C C . PRO A 1 108 ? -5.677 7.270 -13.921 1.00 93.25 108 PRO A C 1
ATOM 830 O O . PRO A 1 108 ? -4.698 7.475 -14.635 1.00 93.25 108 PRO A O 1
ATOM 833 N N . THR A 1 109 ? -5.607 6.544 -12.803 1.00 93.75 109 THR A N 1
ATOM 834 C CA . THR A 1 109 ? -4.332 6.157 -12.181 1.00 93.75 109 THR A CA 1
ATOM 835 C C . THR A 1 109 ? -3.648 4.996 -12.902 1.00 93.75 109 THR A C 1
ATOM 837 O O . THR A 1 109 ? -2.465 5.111 -13.212 1.00 93.75 109 THR A O 1
ATOM 840 N N . GLN A 1 110 ? -4.370 3.913 -13.221 1.00 95.06 110 GLN A N 1
ATOM 841 C CA . GLN A 1 110 ? -3.866 2.739 -13.960 1.00 95.06 110 GLN A CA 1
ATOM 842 C C . GLN A 1 110 ? -2.452 2.287 -13.533 1.00 95.06 110 GLN A C 1
ATOM 844 O O . GLN A 1 110 ? -1.590 2.054 -14.390 1.00 95.06 110 GLN A O 1
ATOM 849 N N . LEU A 1 111 ? -2.190 2.206 -12.222 1.00 92.94 111 LEU A N 1
ATOM 850 C CA . LEU A 1 111 ? -0.841 1.969 -11.694 1.00 92.94 111 LEU A CA 1
ATOM 851 C C . LEU A 1 111 ? -0.204 0.685 -12.249 1.00 92.94 111 LEU A C 1
ATOM 853 O O . LEU A 1 111 ? 0.947 0.726 -12.677 1.00 92.94 111 LEU A O 1
ATOM 857 N N . ASP A 1 112 ? -0.939 -0.431 -12.306 1.00 93.94 112 ASP A N 1
ATOM 858 C CA . ASP A 1 112 ? -0.405 -1.711 -12.798 1.00 93.94 112 ASP A CA 1
ATOM 859 C C . ASP A 1 112 ? 0.103 -1.587 -14.240 1.00 93.94 112 ASP A C 1
ATOM 861 O O . ASP A 1 112 ? 1.222 -1.991 -14.561 1.00 93.94 112 ASP A O 1
ATOM 865 N N . ARG A 1 113 ? -0.675 -0.915 -15.095 1.00 95.31 113 ARG A N 1
ATOM 866 C CA . ARG A 1 113 ? -0.302 -0.680 -16.490 1.00 95.31 113 ARG A CA 1
ATOM 867 C C . ARG A 1 113 ? 0.934 0.210 -16.610 1.00 95.31 113 ARG A C 1
ATOM 869 O O . ARG A 1 113 ? 1.807 -0.085 -17.426 1.00 95.31 113 ARG A O 1
ATOM 876 N N . LYS A 1 114 ? 1.003 1.306 -15.843 1.00 94.69 114 LYS A N 1
ATOM 877 C CA . LYS A 1 114 ? 2.158 2.223 -15.850 1.00 94.69 114 LYS A CA 1
ATOM 878 C C . LYS A 1 114 ? 3.423 1.508 -15.377 1.00 94.69 114 LYS A C 1
ATOM 880 O O . LYS A 1 114 ? 4.459 1.620 -16.025 1.00 94.69 114 LYS A O 1
ATOM 885 N N . LEU A 1 115 ? 3.317 0.721 -14.307 1.00 93.56 115 LEU A N 1
ATOM 886 C CA . LEU A 1 115 ? 4.432 -0.024 -13.731 1.00 93.56 115 LEU A CA 1
ATOM 887 C C . LEU A 1 115 ? 4.968 -1.078 -14.701 1.00 93.56 115 LEU A C 1
ATOM 889 O O . LEU A 1 115 ? 6.165 -1.088 -14.984 1.00 93.56 115 LEU A O 1
ATOM 893 N N . ARG A 1 116 ? 4.096 -1.928 -15.261 1.00 94.88 116 ARG A N 1
ATOM 894 C CA . ARG A 1 116 ? 4.513 -2.964 -16.224 1.00 94.88 116 ARG A CA 1
ATOM 895 C C . ARG A 1 116 ? 5.145 -2.353 -17.467 1.00 94.88 116 ARG A C 1
ATOM 897 O O . ARG A 1 116 ? 6.209 -2.797 -17.883 1.00 94.88 116 ARG A O 1
ATOM 904 N N . ARG A 1 117 ? 4.557 -1.275 -17.995 1.00 95.31 117 ARG A N 1
ATOM 905 C CA . ARG A 1 117 ? 5.127 -0.535 -19.126 1.00 95.31 117 ARG A CA 1
ATOM 906 C C . ARG A 1 117 ? 6.521 0.010 -18.812 1.00 95.31 117 ARG A C 1
ATOM 908 O O . ARG A 1 117 ? 7.415 -0.129 -19.640 1.00 95.31 117 ARG A O 1
ATOM 915 N N . TYR A 1 118 ? 6.712 0.617 -17.642 1.00 94.81 118 TYR A N 1
ATOM 916 C CA . TYR A 1 118 ? 8.016 1.140 -17.234 1.00 94.81 118 TYR A CA 1
ATOM 917 C C . TYR A 1 118 ? 9.066 0.022 -17.153 1.00 94.81 118 TYR A C 1
ATOM 919 O O . TYR A 1 118 ? 10.159 0.162 -17.699 1.00 94.81 118 TYR A O 1
ATOM 927 N N . VAL A 1 119 ? 8.717 -1.122 -16.553 1.00 94.56 119 VAL A N 1
ATOM 928 C CA . VAL A 1 119 ? 9.599 -2.300 -16.492 1.00 94.56 119 VAL A CA 1
ATOM 929 C C . VAL A 1 119 ? 9.949 -2.812 -17.887 1.00 94.56 119 VAL A C 1
ATOM 931 O O . VAL A 1 119 ? 11.126 -3.020 -18.175 1.00 94.56 119 VAL A O 1
ATOM 934 N N . GLU A 1 120 ? 8.958 -2.968 -18.767 1.00 95.06 120 GLU A N 1
ATOM 935 C CA . GLU A 1 120 ? 9.165 -3.404 -20.152 1.00 95.06 120 GLU A CA 1
ATOM 936 C C . GLU A 1 120 ? 10.109 -2.461 -20.910 1.00 95.06 120 GLU A C 1
ATOM 938 O O . GLU A 1 120 ? 10.993 -2.916 -21.638 1.00 95.06 120 GLU A O 1
ATOM 943 N N . GLN A 1 121 ? 9.972 -1.144 -20.720 1.00 94.69 121 GLN A N 1
ATOM 944 C CA . GLN A 1 121 ? 10.872 -0.171 -21.337 1.00 94.69 121 GLN A CA 1
ATOM 945 C C . GLN A 1 121 ? 12.306 -0.322 -20.812 1.00 94.69 121 GLN A C 1
ATOM 947 O O . GLN A 1 121 ? 13.237 -0.373 -21.617 1.00 94.69 121 GLN A O 1
ATOM 952 N N . VAL A 1 122 ? 12.497 -0.436 -19.491 1.00 94.75 122 VAL A N 1
ATOM 953 C CA . VAL A 1 122 ? 13.825 -0.638 -18.884 1.00 94.75 122 VAL A CA 1
ATOM 954 C C . VAL A 1 122 ? 14.464 -1.933 -19.396 1.00 94.75 122 VAL A C 1
ATOM 956 O O . VAL A 1 122 ? 15.619 -1.919 -19.821 1.00 94.75 122 VAL A O 1
ATOM 959 N N . GLN A 1 123 ? 13.712 -3.035 -19.428 1.00 94.19 123 GLN A N 1
ATOM 960 C CA . GLN A 1 123 ? 14.178 -4.316 -19.967 1.00 94.19 123 GLN A CA 1
ATOM 961 C C . GLN A 1 123 ? 14.532 -4.215 -21.456 1.00 94.19 123 GLN A C 1
ATOM 963 O O . GLN A 1 123 ? 15.531 -4.786 -21.891 1.00 94.19 123 GLN A O 1
ATOM 968 N N . GLY A 1 124 ? 13.775 -3.436 -22.233 1.00 92.19 124 GLY A N 1
ATOM 969 C CA . GLY A 1 124 ? 14.095 -3.133 -23.626 1.00 92.19 124 GLY A CA 1
ATOM 970 C C . GLY A 1 124 ? 15.449 -2.436 -23.791 1.00 92.19 124 GLY A C 1
ATOM 971 O O . GLY A 1 124 ? 16.210 -2.792 -24.689 1.00 92.19 124 GLY A O 1
ATOM 972 N N . PHE A 1 125 ? 15.795 -1.500 -22.900 1.00 91.50 125 PHE A N 1
ATOM 973 C CA . PHE A 1 125 ? 17.126 -0.880 -22.888 1.00 91.50 125 PHE A CA 1
ATOM 974 C C . PHE A 1 125 ? 18.225 -1.858 -22.466 1.00 91.50 125 PHE A C 1
ATOM 976 O O . PHE A 1 125 ? 19.314 -1.817 -23.033 1.00 91.50 125 PHE A O 1
ATOM 983 N N . MET A 1 126 ? 17.948 -2.752 -21.514 1.00 88.31 126 MET A N 1
ATOM 984 C CA . MET A 1 126 ? 18.899 -3.784 -21.080 1.00 88.31 126 MET A CA 1
ATOM 985 C C . MET A 1 126 ? 19.158 -4.851 -22.150 1.00 88.31 126 MET A C 1
ATOM 987 O O . MET A 1 126 ? 20.227 -5.453 -22.161 1.00 88.31 126 MET A O 1
ATOM 991 N N . ALA A 1 127 ? 18.193 -5.093 -23.040 1.00 89.06 127 ALA A N 1
ATOM 992 C CA . ALA A 1 127 ? 18.326 -6.036 -24.148 1.00 89.06 127 ALA A CA 1
ATOM 993 C C . ALA A 1 127 ? 19.202 -5.503 -25.296 1.00 89.06 127 ALA A C 1
ATOM 995 O O . ALA A 1 127 ? 19.627 -6.278 -26.158 1.00 89.06 127 ALA A O 1
ATOM 996 N N . LEU A 1 128 ? 19.478 -4.194 -25.332 1.00 85.94 128 LEU A N 1
ATOM 997 C CA . LEU A 1 128 ? 20.456 -3.629 -26.256 1.00 85.94 128 LEU A CA 1
ATOM 998 C C . LEU A 1 128 ? 21.854 -4.141 -25.903 1.00 85.94 128 LEU A C 1
ATOM 1000 O O . LEU A 1 128 ? 22.185 -4.355 -24.737 1.00 85.94 128 LEU A O 1
ATOM 1004 N N . MET A 1 129 ? 22.714 -4.290 -26.913 1.00 75.31 129 MET A N 1
ATOM 1005 C CA . MET A 1 129 ? 24.122 -4.584 -26.643 1.00 75.31 129 MET A CA 1
ATOM 1006 C C . MET A 1 129 ? 24.697 -3.478 -25.739 1.00 75.31 129 MET A C 1
ATOM 1008 O O . MET A 1 129 ? 24.402 -2.305 -25.980 1.00 75.31 129 MET A O 1
ATOM 1012 N N . PRO A 1 130 ? 25.541 -3.788 -24.739 1.00 74.25 130 PRO A N 1
ATOM 1013 C CA . PRO A 1 130 ? 25.975 -2.793 -23.756 1.00 74.25 130 PRO A CA 1
ATOM 1014 C C . PRO A 1 130 ? 26.684 -1.553 -24.319 1.00 74.25 130 PRO A C 1
ATOM 1016 O O . PRO A 1 130 ? 26.725 -0.513 -23.668 1.00 74.25 130 PRO A O 1
ATOM 1019 N N . ASP A 1 131 ? 27.240 -1.655 -25.524 1.00 77.00 131 ASP A N 1
ATOM 1020 C CA . ASP A 1 131 ? 27.915 -0.546 -26.201 1.00 77.00 131 ASP A CA 1
ATOM 1021 C C . ASP A 1 131 ? 26.951 0.283 -27.082 1.00 77.00 131 ASP A C 1
ATOM 1023 O O . ASP A 1 131 ? 27.335 1.316 -27.620 1.00 77.00 131 ASP A O 1
ATOM 1027 N N . GLN A 1 132 ? 25.690 -0.145 -27.223 1.00 84.12 132 GLN A N 1
ATOM 1028 C CA . GLN A 1 132 ? 24.631 0.559 -27.962 1.00 84.12 132 GLN A CA 1
ATOM 1029 C C . GLN A 1 132 ? 23.747 1.439 -27.067 1.00 84.12 132 GLN A C 1
ATOM 1031 O O . GLN A 1 132 ? 23.079 2.348 -27.568 1.00 84.12 132 GLN A O 1
ATOM 1036 N N . LEU A 1 133 ? 23.721 1.183 -25.755 1.00 88.19 133 LEU A N 1
ATOM 1037 C CA . LEU A 1 133 ? 23.030 2.039 -24.796 1.00 88.19 133 LEU A CA 1
ATOM 1038 C C . LEU A 1 133 ? 23.903 3.257 -24.479 1.00 88.19 133 LEU A C 1
ATOM 1040 O O . LEU A 1 133 ? 24.950 3.128 -23.859 1.00 88.19 133 LEU A O 1
ATOM 1044 N N . THR A 1 134 ? 23.455 4.439 -24.892 1.00 89.38 134 THR A N 1
ATOM 1045 C CA . THR A 1 134 ? 24.173 5.710 -24.750 1.00 89.38 134 THR A CA 1
ATOM 1046 C C . THR A 1 134 ? 23.219 6.794 -24.253 1.00 89.38 134 THR A C 1
ATOM 1048 O O . THR A 1 134 ? 22.003 6.659 -24.380 1.00 89.38 134 THR A O 1
ATOM 1051 N N . LEU A 1 135 ? 23.739 7.933 -23.787 1.00 88.69 135 LEU A N 1
ATOM 1052 C CA . LEU A 1 135 ? 22.908 9.100 -23.439 1.00 88.69 135 LEU A CA 1
ATOM 1053 C C . LEU A 1 135 ? 22.071 9.653 -24.615 1.00 88.69 135 LEU A C 1
ATOM 1055 O O . LEU A 1 135 ? 21.147 10.435 -24.394 1.00 88.69 135 LEU A O 1
ATOM 1059 N N . GLY A 1 136 ? 22.394 9.272 -25.856 1.00 89.19 136 GLY A N 1
ATOM 1060 C CA . GLY A 1 136 ? 21.645 9.627 -27.063 1.00 89.19 136 GLY A CA 1
ATOM 1061 C C . GLY A 1 136 ? 20.630 8.571 -27.507 1.00 89.19 136 GLY A C 1
ATOM 1062 O O . GLY A 1 136 ? 19.975 8.767 -28.531 1.00 89.19 136 GLY A O 1
ATOM 1063 N N . THR A 1 137 ? 20.497 7.449 -26.789 1.00 90.94 137 THR A N 1
ATOM 1064 C CA . THR A 1 137 ? 19.553 6.392 -27.164 1.00 90.94 137 THR A CA 1
ATOM 1065 C C . THR A 1 137 ? 18.119 6.945 -27.155 1.00 90.94 137 THR A C 1
ATOM 1067 O O . THR A 1 137 ? 17.716 7.591 -26.181 1.00 90.94 137 THR A O 1
ATOM 1070 N N . PRO A 1 138 ? 17.326 6.714 -28.223 1.00 92.50 138 PRO A N 1
ATOM 1071 C CA . PRO A 1 138 ? 15.959 7.215 -28.301 1.00 92.50 138 PRO A CA 1
ATOM 1072 C C . PRO A 1 138 ? 15.131 6.821 -27.075 1.00 92.50 138 PRO A C 1
ATOM 1074 O O . PRO A 1 138 ? 15.211 5.691 -26.602 1.00 92.50 138 PRO A O 1
ATOM 1077 N N . ASN A 1 139 ? 14.312 7.753 -26.586 1.00 91.75 139 ASN A N 1
ATOM 1078 C CA . ASN A 1 139 ? 13.437 7.594 -25.417 1.00 91.75 139 ASN A CA 1
ATOM 1079 C C . ASN A 1 139 ? 14.137 7.366 -24.063 1.00 91.75 139 ASN A C 1
ATOM 1081 O O . ASN A 1 139 ? 13.434 7.252 -23.064 1.00 91.75 139 ASN A O 1
ATOM 1085 N N . LEU A 1 140 ? 15.473 7.358 -23.984 1.00 92.44 140 LEU A N 1
ATOM 1086 C CA . LEU A 1 140 ? 16.179 7.203 -22.707 1.00 92.44 140 LEU A CA 1
ATOM 1087 C C . LEU A 1 140 ? 15.843 8.338 -21.732 1.00 92.44 140 LEU A C 1
ATOM 1089 O O . LEU A 1 140 ? 15.475 8.083 -20.591 1.00 92.44 140 LEU A O 1
ATOM 1093 N N . TRP A 1 141 ? 15.933 9.590 -22.193 1.00 93.81 141 TRP A N 1
ATOM 1094 C CA . TRP A 1 141 ? 15.602 10.755 -21.366 1.00 93.81 141 TRP A CA 1
ATOM 1095 C C . TRP A 1 141 ? 14.152 10.726 -20.918 1.00 93.81 141 TRP A C 1
ATOM 1097 O O . TRP A 1 141 ? 13.883 10.867 -19.734 1.00 93.81 141 TRP A O 1
ATOM 1107 N N . LYS A 1 142 ? 13.241 10.422 -21.847 1.00 94.06 142 LYS A N 1
ATOM 1108 C CA . LYS A 1 142 ? 11.825 10.260 -21.538 1.00 94.06 142 LYS A CA 1
ATOM 1109 C C . LYS A 1 142 ? 11.592 9.224 -20.431 1.00 94.06 142 LYS A C 1
ATOM 1111 O O . LYS A 1 142 ? 10.813 9.493 -19.526 1.00 94.06 142 LYS A O 1
ATOM 1116 N N . LEU A 1 143 ? 12.293 8.088 -20.469 1.00 93.81 143 LEU A N 1
ATOM 1117 C CA . LEU A 1 143 ? 12.186 7.049 -19.445 1.00 93.81 143 LEU A CA 1
ATOM 1118 C C . LEU A 1 143 ? 12.580 7.567 -18.055 1.00 93.81 143 LEU A C 1
ATOM 1120 O O . LEU A 1 143 ? 11.853 7.363 -17.085 1.00 93.81 143 LEU A O 1
ATOM 1124 N N . VAL A 1 144 ? 13.750 8.204 -17.957 1.00 92.56 144 VAL A N 1
ATOM 1125 C CA . VAL A 1 144 ? 14.350 8.608 -16.672 1.00 92.56 144 VAL A CA 1
ATOM 1126 C C . VAL A 1 144 ? 13.835 9.951 -16.151 1.00 92.56 144 VAL A C 1
ATOM 1128 O O . VAL A 1 144 ? 14.197 10.338 -15.042 1.00 92.56 144 VAL A O 1
ATOM 1131 N N . THR A 1 145 ? 13.004 10.659 -16.922 1.00 90.88 145 THR A N 1
ATOM 1132 C CA . THR A 1 145 ? 12.342 11.897 -16.491 1.00 90.88 145 THR A CA 1
ATOM 1133 C C . THR A 1 145 ? 10.822 11.761 -16.485 1.00 90.88 145 THR A C 1
ATOM 1135 O O . THR A 1 145 ? 10.231 11.719 -15.416 1.00 90.88 145 THR A O 1
ATOM 1138 N N . GLU A 1 146 ? 10.184 11.650 -17.651 1.00 93.62 146 GLU A N 1
ATOM 1139 C CA . GLU A 1 146 ? 8.722 11.716 -17.782 1.00 93.62 146 GLU A CA 1
ATOM 1140 C C . GLU A 1 146 ? 8.040 10.422 -17.321 1.00 93.62 146 GLU A C 1
ATOM 1142 O O . GLU A 1 146 ? 7.144 10.464 -16.482 1.00 93.62 146 GLU A O 1
ATOM 1147 N N . ASP A 1 147 ? 8.463 9.267 -17.849 1.00 93.00 147 ASP A N 1
ATOM 1148 C CA . ASP A 1 147 ? 7.788 7.991 -17.580 1.00 93.00 147 ASP A CA 1
ATOM 1149 C C . ASP A 1 147 ? 7.968 7.572 -16.104 1.00 93.00 147 ASP A C 1
ATOM 1151 O O . ASP A 1 147 ? 7.043 7.037 -15.490 1.00 93.00 147 ASP A O 1
ATOM 1155 N N . VAL A 1 148 ? 9.135 7.852 -15.504 1.00 91.06 148 VAL A N 1
ATOM 1156 C CA . VAL A 1 148 ? 9.363 7.605 -14.071 1.00 91.06 148 VAL A CA 1
ATOM 1157 C C . VAL A 1 148 ? 8.573 8.568 -13.183 1.00 91.06 148 VAL A C 1
ATOM 1159 O O . VAL A 1 148 ? 8.062 8.139 -12.151 1.00 91.06 148 VAL A O 1
ATOM 1162 N N . GLU A 1 149 ? 8.443 9.845 -13.555 1.00 91.31 149 GLU A N 1
ATOM 1163 C CA . GLU A 1 149 ? 7.661 10.822 -12.787 1.00 91.31 149 GLU A CA 1
ATOM 1164 C C . GLU A 1 149 ? 6.175 10.460 -12.805 1.00 91.31 149 GLU A C 1
ATOM 1166 O O . GLU A 1 149 ? 5.545 10.400 -11.751 1.00 91.31 149 GLU A O 1
ATOM 1171 N N . ASP A 1 150 ? 5.643 10.103 -13.974 1.00 92.62 150 ASP A N 1
ATOM 1172 C CA . ASP A 1 150 ? 4.264 9.638 -14.128 1.00 92.62 150 ASP A CA 1
ATOM 1173 C C . ASP A 1 150 ? 3.979 8.373 -13.295 1.00 92.62 150 ASP A C 1
ATOM 1175 O O . ASP A 1 150 ? 2.949 8.279 -12.619 1.00 92.62 150 ASP A O 1
ATOM 1179 N N . LEU A 1 151 ? 4.914 7.413 -13.279 1.00 92.19 151 LEU A N 1
ATOM 1180 C CA . LEU A 1 151 ? 4.821 6.227 -12.424 1.00 92.19 151 LEU A CA 1
ATOM 1181 C C . LEU A 1 151 ? 4.846 6.596 -10.934 1.00 92.19 151 LEU A C 1
ATOM 1183 O O . LEU A 1 151 ? 4.023 6.099 -10.166 1.00 92.19 151 LEU A O 1
ATOM 1187 N N . VAL A 1 152 ? 5.770 7.464 -10.516 1.00 89.56 152 VAL A N 1
ATOM 1188 C CA . VAL A 1 152 ? 5.885 7.901 -9.117 1.00 89.56 152 VAL A CA 1
ATOM 1189 C C . VAL A 1 152 ? 4.619 8.633 -8.668 1.00 89.56 152 VAL A C 1
ATOM 1191 O O . VAL A 1 152 ? 4.118 8.339 -7.588 1.00 89.56 152 VAL A O 1
ATOM 1194 N N . CYS A 1 153 ? 4.036 9.497 -9.501 1.00 91.19 153 CYS A N 1
ATOM 1195 C CA . CYS A 1 153 ? 2.763 10.153 -9.196 1.00 91.19 153 CYS A CA 1
ATOM 1196 C C . CYS A 1 153 ? 1.608 9.153 -9.034 1.00 91.19 153 CYS A C 1
ATOM 1198 O O . CYS A 1 153 ? 0.770 9.309 -8.140 1.00 91.19 153 CYS A O 1
ATOM 1200 N N . ALA A 1 154 ? 1.552 8.112 -9.870 1.00 91.25 154 ALA A N 1
ATOM 1201 C CA . ALA A 1 154 ? 0.546 7.060 -9.737 1.00 91.25 154 ALA A CA 1
ATOM 1202 C C . ALA A 1 154 ? 0.723 6.264 -8.432 1.00 91.25 154 ALA A C 1
ATOM 1204 O O . ALA A 1 154 ? -0.264 6.005 -7.740 1.00 91.25 154 ALA A O 1
ATOM 1205 N N . ILE A 1 155 ? 1.968 5.942 -8.062 1.00 87.31 155 ILE A N 1
ATOM 1206 C CA . ILE A 1 155 ? 2.298 5.308 -6.778 1.00 87.31 155 ILE A CA 1
ATOM 1207 C C . ILE A 1 155 ? 1.854 6.211 -5.620 1.00 87.31 155 ILE A C 1
ATOM 1209 O O . ILE A 1 155 ? 1.101 5.759 -4.763 1.00 87.31 155 ILE A O 1
ATOM 1213 N N . ASP A 1 156 ? 2.242 7.490 -5.617 1.00 86.94 156 ASP A N 1
ATOM 1214 C CA . ASP A 1 156 ? 1.909 8.455 -4.557 1.00 86.94 156 ASP A CA 1
ATOM 1215 C C . ASP A 1 156 ? 0.388 8.628 -4.383 1.00 86.94 156 ASP A C 1
ATOM 1217 O O . ASP A 1 156 ? -0.107 8.775 -3.262 1.00 86.94 156 ASP A O 1
ATOM 1221 N N . THR A 1 157 ? -0.371 8.547 -5.479 1.00 89.94 157 THR A N 1
ATOM 1222 C CA . THR A 1 157 ? -1.842 8.568 -5.451 1.00 89.94 157 THR A CA 1
ATOM 1223 C C . THR A 1 157 ? -2.401 7.351 -4.711 1.00 89.94 157 THR A C 1
ATOM 1225 O O . THR A 1 157 ? -3.241 7.495 -3.822 1.00 89.94 157 THR A O 1
ATOM 1228 N N . VAL A 1 158 ? -1.907 6.151 -5.031 1.00 87.62 158 VAL A N 1
ATOM 1229 C CA . VAL A 1 158 ? -2.311 4.908 -4.355 1.00 87.62 158 VAL A CA 1
ATOM 1230 C C . VAL A 1 158 ? -1.882 4.907 -2.886 1.00 87.62 158 VAL A C 1
ATOM 1232 O O . VAL A 1 158 ? -2.663 4.516 -2.020 1.00 87.62 158 VAL A O 1
ATOM 1235 N N . VAL A 1 159 ? -0.676 5.393 -2.573 1.00 83.50 159 VAL A N 1
ATOM 1236 C CA . VAL A 1 159 ? -0.188 5.516 -1.187 1.00 83.50 159 VAL A CA 1
ATOM 1237 C C . VAL A 1 159 ? -1.106 6.415 -0.372 1.00 83.50 159 VAL A C 1
ATOM 1239 O O . VAL A 1 159 ? -1.477 6.068 0.748 1.00 83.50 159 VAL A O 1
ATOM 1242 N N . SER A 1 160 ? -1.493 7.552 -0.945 1.00 86.44 160 SER A N 1
ATOM 1243 C CA . SER A 1 160 ? -2.385 8.514 -0.301 1.00 86.44 160 SER A CA 1
ATOM 1244 C C . SER A 1 160 ? -3.755 7.889 -0.012 1.00 86.44 160 SER A C 1
ATOM 1246 O O . SER A 1 160 ? -4.325 8.123 1.052 1.00 86.44 160 SER A O 1
ATOM 1248 N N . GLN A 1 161 ? -4.254 7.024 -0.902 1.00 89.00 161 GLN A N 1
ATOM 1249 C CA . GLN A 1 161 ? -5.483 6.265 -0.662 1.00 89.00 161 GLN A CA 1
ATOM 1250 C C . GLN A 1 161 ? -5.335 5.262 0.490 1.00 89.00 161 GLN A C 1
ATOM 1252 O O . GLN A 1 161 ? -6.215 5.192 1.347 1.00 89.00 161 GLN A O 1
ATOM 1257 N N . TYR A 1 162 ? -4.224 4.520 0.561 1.00 84.88 162 TYR A N 1
ATOM 1258 C CA . TYR A 1 162 ? -3.949 3.642 1.705 1.00 84.88 162 TYR A CA 1
ATOM 1259 C C . TYR A 1 162 ? -3.881 4.425 3.020 1.00 84.88 162 TYR A C 1
ATOM 1261 O O . TYR A 1 162 ? -4.474 4.009 4.013 1.00 84.88 162 TYR A O 1
ATOM 1269 N N . GLN A 1 163 ? -3.186 5.565 3.033 1.00 82.75 163 GLN A N 1
ATOM 1270 C CA . GLN A 1 163 ? -3.087 6.428 4.213 1.00 82.75 163 GLN A CA 1
ATOM 1271 C C . GLN A 1 163 ? -4.467 6.909 4.664 1.00 82.75 163 GLN A C 1
ATOM 1273 O O . GLN A 1 163 ? -4.814 6.758 5.833 1.00 82.75 163 GLN A O 1
ATOM 1278 N N . PHE A 1 164 ? -5.284 7.389 3.726 1.00 86.56 164 PHE A N 1
ATOM 1279 C CA . PHE A 1 164 ? -6.640 7.847 4.004 1.00 86.56 164 PHE A CA 1
ATOM 1280 C C . PHE A 1 164 ? -7.536 6.741 4.583 1.00 86.56 164 PHE A C 1
ATOM 1282 O O . PHE A 1 164 ? -8.244 6.955 5.571 1.00 86.56 164 PHE A O 1
ATOM 1289 N N . GLU A 1 165 ? -7.508 5.542 3.996 1.00 86.81 165 GLU A N 1
ATOM 1290 C CA . GLU A 1 165 ? -8.290 4.410 4.501 1.00 86.81 165 GLU A CA 1
ATOM 1291 C C . GLU A 1 165 ? -7.838 3.972 5.896 1.00 86.81 165 GLU A C 1
ATOM 1293 O O . GLU A 1 165 ? -8.677 3.630 6.733 1.00 86.81 165 GLU A O 1
ATOM 1298 N N . ASN A 1 166 ? -6.533 4.012 6.162 1.00 81.56 166 ASN A N 1
ATOM 1299 C CA . ASN A 1 166 ? -5.970 3.654 7.459 1.00 81.56 166 ASN A CA 1
ATOM 1300 C C . ASN A 1 166 ? -6.354 4.677 8.535 1.00 81.56 166 ASN A C 1
ATOM 1302 O O . ASN A 1 166 ? -6.820 4.290 9.605 1.00 81.56 166 ASN A O 1
ATOM 1306 N N . GLU A 1 167 ? -6.230 5.975 8.252 1.00 83.25 167 GLU A N 1
ATOM 1307 C CA . GLU A 1 167 ? -6.656 7.046 9.162 1.00 83.25 167 GLU A CA 1
ATOM 1308 C C . GLU A 1 167 ? -8.157 6.962 9.462 1.00 83.25 167 GLU A C 1
ATOM 1310 O O . GLU A 1 167 ? -8.571 7.054 10.620 1.00 83.25 167 GLU A O 1
ATOM 1315 N N . SER A 1 168 ? -8.972 6.692 8.438 1.00 86.62 168 SER A N 1
ATOM 1316 C CA . SER A 1 168 ? -10.419 6.507 8.589 1.00 86.62 168 SER A CA 1
ATOM 1317 C C . SER A 1 168 ? -10.750 5.305 9.479 1.00 86.62 168 SER A C 1
ATOM 1319 O O . SER A 1 168 ? -11.565 5.416 10.397 1.00 86.62 168 SER A O 1
ATOM 1321 N N . ARG A 1 169 ? -10.091 4.157 9.259 1.00 83.38 169 ARG A N 1
ATOM 1322 C CA . ARG A 1 169 ? -10.252 2.959 10.103 1.00 83.38 169 ARG A CA 1
ATOM 1323 C C . ARG A 1 169 ? -9.824 3.223 11.547 1.00 83.38 169 ARG A C 1
ATOM 1325 O O . ARG A 1 169 ? -10.525 2.819 12.474 1.00 83.38 169 ARG A O 1
ATOM 1332 N N . GLN A 1 170 ? -8.714 3.932 11.752 1.00 79.00 170 GLN A N 1
ATOM 1333 C CA . GLN A 1 170 ? -8.234 4.292 13.087 1.00 79.00 170 GLN A CA 1
ATOM 1334 C C . GLN A 1 170 ? -9.193 5.231 13.822 1.00 79.00 170 GLN A C 1
ATOM 1336 O O . GLN A 1 170 ? -9.411 5.044 15.020 1.00 79.00 170 GLN A O 1
ATOM 1341 N N . ALA A 1 171 ? -9.792 6.200 13.127 1.00 81.88 171 ALA A N 1
ATOM 1342 C CA . ALA A 1 171 ? -10.775 7.107 13.711 1.00 81.88 171 ALA A CA 1
ATOM 1343 C C . ALA A 1 171 ? -12.023 6.351 14.201 1.00 81.88 171 ALA A C 1
ATOM 1345 O O . ALA A 1 171 ? -12.431 6.523 15.350 1.00 81.88 171 ALA A O 1
ATOM 1346 N N . VAL A 1 172 ? -12.569 5.451 13.374 1.00 86.88 172 VAL A N 1
ATOM 1347 C CA . VAL A 1 172 ? -13.725 4.612 13.744 1.00 86.88 172 VAL A CA 1
ATOM 1348 C C . VAL A 1 172 ? -13.394 3.698 14.926 1.00 86.88 172 VAL A C 1
ATOM 1350 O O . VAL A 1 172 ? -14.176 3.590 15.869 1.00 86.88 172 VAL A O 1
ATOM 1353 N N . MET A 1 173 ? -12.219 3.062 14.918 1.00 81.75 173 MET A N 1
ATOM 1354 C CA . MET A 1 173 ? -11.777 2.217 16.032 1.00 81.75 173 MET A CA 1
ATOM 1355 C C . MET A 1 173 ? -11.629 3.024 17.332 1.00 81.75 173 MET A C 1
ATOM 1357 O O . MET A 1 173 ? -12.012 2.554 18.402 1.00 81.75 173 MET A O 1
ATOM 1361 N N . MET A 1 174 ? -11.104 4.252 17.263 1.00 82.69 174 MET A N 1
ATOM 1362 C CA . MET A 1 174 ? -10.983 5.128 18.431 1.00 82.69 174 MET A CA 1
ATOM 1363 C C . MET A 1 174 ? -12.353 5.479 19.024 1.00 82.69 174 MET A C 1
ATOM 1365 O O . MET A 1 174 ? -12.525 5.425 20.240 1.00 82.69 174 MET A O 1
ATOM 1369 N N . GLU A 1 175 ? -13.335 5.796 18.180 1.00 86.88 175 GLU A N 1
ATOM 1370 C CA . GLU A 1 175 ? -14.707 6.068 18.617 1.00 86.88 175 GLU A CA 1
ATOM 1371 C C . GLU A 1 175 ? -15.321 4.856 19.335 1.00 86.88 175 GLU A C 1
ATOM 1373 O O . GLU A 1 175 ? -15.882 4.992 20.424 1.00 86.88 175 GLU A O 1
ATOM 1378 N N . GLN A 1 176 ? -15.132 3.651 18.788 1.00 87.06 176 GLN A N 1
ATOM 1379 C CA . GLN A 1 176 ? -15.593 2.409 19.416 1.00 87.06 176 GLN A CA 1
ATOM 1380 C C . GLN A 1 176 ? -14.931 2.158 20.776 1.00 87.06 176 GLN A C 1
ATOM 1382 O O . GLN A 1 176 ? -15.600 1.734 21.719 1.00 87.06 176 GLN A O 1
ATOM 1387 N N . LEU A 1 177 ? -13.630 2.434 20.909 1.00 85.94 177 LEU A N 1
ATOM 1388 C CA . LEU A 1 177 ? -12.928 2.307 22.188 1.00 85.94 177 LEU A CA 1
ATOM 1389 C C . LEU A 1 177 ? -13.459 3.292 23.235 1.00 85.94 177 LEU A C 1
ATOM 1391 O O . LEU A 1 177 ? -13.580 2.921 24.403 1.00 85.94 177 LEU A O 1
ATOM 1395 N N . LEU A 1 178 ? -13.800 4.520 22.837 1.00 89.19 178 LEU A N 1
ATOM 1396 C CA . LEU A 1 178 ? -14.387 5.509 23.742 1.00 89.19 178 LEU A CA 1
ATOM 1397 C C . LEU A 1 178 ? -15.774 5.075 24.235 1.00 89.19 178 LEU A C 1
ATOM 1399 O O . LEU A 1 178 ? -16.014 5.104 25.442 1.00 89.19 178 LEU A O 1
ATOM 1403 N N . ASP A 1 179 ? -16.647 4.604 23.340 1.00 89.88 179 ASP A N 1
ATOM 1404 C CA . ASP A 1 179 ? -17.969 4.062 23.700 1.00 89.88 179 ASP A CA 1
ATOM 1405 C C . ASP A 1 179 ? -17.848 2.837 24.624 1.00 89.88 179 ASP A C 1
ATOM 1407 O O . ASP A 1 179 ? -18.533 2.743 25.645 1.00 89.88 179 ASP A O 1
ATOM 1411 N N . LEU A 1 180 ? -16.915 1.922 24.339 1.00 89.00 180 LEU A N 1
ATOM 1412 C CA . LEU A 1 180 ? -16.643 0.770 25.203 1.00 89.00 180 LEU A CA 1
ATOM 1413 C C . LEU A 1 180 ? -16.155 1.184 26.595 1.00 89.00 180 LEU A C 1
ATOM 1415 O O . LEU A 1 180 ? -16.638 0.645 27.594 1.00 89.00 180 LEU A O 1
ATOM 1419 N N . CYS A 1 181 ? -15.223 2.136 26.677 1.00 89.69 181 CYS A N 1
ATOM 1420 C CA . CYS A 1 181 ? -14.751 2.679 27.948 1.00 89.69 181 CYS A CA 1
ATOM 1421 C C . CYS A 1 181 ? -15.900 3.310 28.738 1.00 89.69 181 CYS A C 1
ATOM 1423 O O . CYS A 1 181 ? -16.049 3.013 29.923 1.00 89.69 181 CYS A O 1
ATOM 1425 N N . GLN A 1 182 ? -16.748 4.111 28.086 1.00 90.50 182 GLN A N 1
ATOM 1426 C CA . GLN A 1 182 ? -17.899 4.733 28.733 1.00 90.50 182 GLN A CA 1
ATOM 1427 C C . GLN A 1 182 ? -18.846 3.676 29.317 1.00 90.50 182 GLN A C 1
ATOM 1429 O O . GLN A 1 182 ? -19.147 3.710 30.511 1.00 90.50 182 GLN A O 1
ATOM 1434 N N . ARG A 1 183 ? -19.237 2.672 28.527 1.00 89.19 183 ARG A N 1
ATOM 1435 C CA . ARG A 1 183 ? -20.107 1.582 29.004 1.00 89.19 183 ARG A CA 1
ATOM 1436 C C . ARG A 1 183 ? -19.495 0.812 30.167 1.00 89.19 183 ARG A C 1
ATOM 1438 O O . ARG A 1 183 ? -20.208 0.436 31.094 1.00 89.19 183 ARG A O 1
ATOM 1445 N N . ASN A 1 184 ? -18.183 0.584 30.137 1.00 87.31 184 ASN A N 1
ATOM 1446 C CA . ASN A 1 184 ? -17.486 -0.083 31.232 1.00 87.31 184 ASN A CA 1
ATOM 1447 C C . ASN A 1 184 ? -17.556 0.762 32.514 1.00 87.31 184 ASN A C 1
ATOM 1449 O O . ASN A 1 184 ? -17.919 0.242 33.566 1.00 87.31 184 ASN A O 1
ATOM 1453 N N . THR A 1 185 ? -17.326 2.079 32.418 1.00 90.06 185 THR A N 1
ATOM 1454 C CA . THR A 1 185 ? -17.447 2.983 33.575 1.00 90.06 185 THR A CA 1
ATOM 1455 C C . THR A 1 185 ? -18.866 3.022 34.146 1.00 90.06 185 THR A C 1
ATOM 1457 O O . THR A 1 185 ? -19.047 2.925 35.361 1.00 90.06 185 THR A O 1
ATOM 1460 N N . GLU A 1 186 ? -19.890 3.069 33.292 1.00 90.81 186 GLU A N 1
ATOM 1461 C CA . GLU A 1 186 ? -21.293 3.018 33.718 1.00 90.81 186 GLU A CA 1
ATOM 1462 C C . GLU A 1 186 ? -21.602 1.703 34.449 1.00 90.81 186 GLU A C 1
ATOM 1464 O O . GLU A 1 186 ? -22.193 1.709 35.530 1.00 90.81 186 GLU A O 1
ATOM 1469 N N . GLN A 1 187 ? -21.132 0.571 33.915 1.00 89.25 187 GLN A N 1
ATOM 1470 C CA . GLN A 1 187 ? -21.279 -0.734 34.560 1.00 89.25 187 GLN A CA 1
ATOM 1471 C C . GLN A 1 187 ? -20.561 -0.799 35.909 1.00 89.25 187 GLN A C 1
ATOM 1473 O O . GLN A 1 187 ? -21.127 -1.340 36.860 1.00 89.25 187 GLN A O 1
ATOM 1478 N N . THR A 1 188 ? -19.354 -0.235 36.026 1.00 90.94 188 THR A N 1
ATOM 1479 C CA . THR A 1 188 ? -18.634 -0.199 37.308 1.00 90.94 188 THR A CA 1
ATOM 1480 C C . THR A 1 188 ? -19.389 0.605 38.359 1.00 90.94 188 THR A C 1
ATOM 1482 O O . THR A 1 188 ? -19.541 0.120 39.476 1.00 90.94 188 THR A O 1
ATOM 1485 N N . VAL A 1 189 ? -19.964 1.758 37.995 1.00 94.25 189 VAL A N 1
ATOM 1486 C CA . VAL A 1 189 ? -20.760 2.582 38.919 1.00 94.25 189 VAL A CA 1
ATOM 1487 C C . VAL A 1 189 ? -22.012 1.833 39.382 1.00 94.25 189 VAL A C 1
ATOM 1489 O O . VAL A 1 189 ? -22.314 1.800 40.574 1.00 94.25 189 VAL A O 1
ATOM 1492 N N . VAL A 1 190 ? -22.727 1.177 38.461 1.00 93.38 190 VAL A N 1
ATOM 1493 C CA . VAL A 1 190 ? -23.916 0.376 38.800 1.00 93.38 190 VAL A CA 1
ATOM 1494 C C . VAL A 1 190 ? -23.556 -0.794 39.721 1.00 93.38 190 VAL A C 1
ATOM 1496 O O . VAL A 1 190 ? -24.271 -1.062 40.689 1.00 93.38 190 VAL A O 1
ATOM 1499 N N . LEU A 1 191 ? -22.444 -1.482 39.452 1.00 89.75 191 LEU A N 1
ATOM 1500 C CA . LEU A 1 191 ? -21.956 -2.581 40.287 1.00 89.75 191 LEU A CA 1
ATOM 1501 C C . LEU A 1 191 ? -21.562 -2.101 41.689 1.00 89.75 191 LEU A C 1
ATOM 1503 O O . LEU A 1 191 ? -21.916 -2.747 42.676 1.00 89.75 191 LEU A O 1
ATOM 1507 N N . GLU A 1 192 ? -20.871 -0.967 41.797 1.00 92.31 192 GLU A N 1
ATOM 1508 C CA . GLU A 1 192 ? -20.504 -0.361 43.080 1.00 92.31 192 GLU A CA 1
ATOM 1509 C C . GLU A 1 192 ? -21.733 0.048 43.898 1.00 92.31 192 GLU A C 1
ATOM 1511 O O . GLU A 1 192 ? -21.785 -0.208 45.109 1.00 92.31 192 GLU A O 1
ATOM 1516 N N . GLN A 1 193 ? -22.755 0.610 43.246 1.00 92.75 193 GLN A N 1
ATOM 1517 C CA . GLN A 1 193 ? -24.011 0.956 43.905 1.00 92.75 193 GLN A CA 1
ATOM 1518 C C . GLN A 1 193 ? -24.738 -0.296 44.408 1.00 92.75 193 GLN A C 1
ATOM 1520 O O . GLN A 1 193 ? -25.080 -0.370 45.587 1.00 92.75 193 GLN A O 1
ATOM 1525 N N . ALA A 1 194 ? -24.888 -1.325 43.568 1.00 88.50 194 ALA A N 1
ATOM 1526 C CA . ALA A 1 194 ? -25.531 -2.580 43.959 1.00 88.50 194 ALA A CA 1
ATOM 1527 C C . ALA A 1 194 ? -24.802 -3.273 45.126 1.00 88.50 194 ALA A C 1
ATOM 1529 O O . ALA A 1 194 ? -25.438 -3.807 46.036 1.00 88.50 194 ALA A O 1
ATOM 1530 N N . LEU A 1 195 ? -23.464 -3.237 45.143 1.00 93.38 195 LEU A N 1
ATOM 1531 C CA . LEU A 1 195 ? -22.666 -3.741 46.266 1.00 93.38 195 LEU A CA 1
ATOM 1532 C C . LEU A 1 195 ? -22.896 -2.937 47.548 1.00 93.38 195 LEU A C 1
ATOM 1534 O O . LEU A 1 195 ? -22.932 -3.514 48.638 1.00 93.38 195 LEU A O 1
ATOM 1538 N N . THR A 1 196 ? -23.034 -1.618 47.432 1.00 93.19 196 THR A N 1
ATOM 1539 C CA . THR A 1 196 ? -23.317 -0.736 48.568 1.00 93.19 196 THR A CA 1
ATOM 1540 C C . THR A 1 196 ? -24.703 -1.020 49.142 1.00 93.19 196 THR A C 1
ATOM 1542 O O . THR A 1 196 ? -24.827 -1.234 50.350 1.00 93.19 196 THR A O 1
ATOM 1545 N N . ASP A 1 197 ? -25.717 -1.131 48.286 1.00 91.62 197 ASP A N 1
ATOM 1546 C CA . ASP A 1 197 ? -27.097 -1.431 48.677 1.00 91.62 197 ASP A CA 1
ATOM 1547 C C . ASP A 1 197 ? -27.198 -2.808 49.351 1.00 91.62 197 ASP A C 1
ATOM 1549 O O . ASP A 1 197 ? -27.809 -2.947 50.413 1.00 91.62 197 ASP A O 1
ATOM 1553 N N . LEU A 1 198 ? -26.526 -3.828 48.800 1.00 91.69 198 LEU A N 1
ATOM 1554 C CA . LEU A 1 198 ? -26.470 -5.163 49.403 1.00 91.69 198 LEU A CA 1
ATOM 1555 C C . LEU A 1 198 ? -25.834 -5.146 50.799 1.00 91.69 198 LEU A C 1
ATOM 1557 O O . LEU A 1 198 ? -26.360 -5.779 51.716 1.00 91.69 198 LEU A O 1
ATOM 1561 N N . LYS A 1 199 ? -24.738 -4.401 50.993 1.00 89.12 199 LYS A N 1
ATOM 1562 C CA . LYS A 1 199 ? -24.098 -4.249 52.314 1.00 89.12 199 LYS A CA 1
ATOM 1563 C C . LYS A 1 199 ? -25.017 -3.552 53.319 1.00 89.12 199 LYS A C 1
ATOM 1565 O O . LYS A 1 199 ? -25.063 -3.945 54.489 1.00 89.12 199 LYS A O 1
ATOM 1570 N N . GLN A 1 200 ? -25.758 -2.533 52.883 1.00 92.12 200 GLN A N 1
ATOM 1571 C CA . GLN A 1 200 ? -26.721 -1.834 53.734 1.00 92.12 200 GLN A CA 1
ATOM 1572 C C . GLN A 1 200 ? -27.879 -2.752 54.141 1.00 92.12 200 GLN A C 1
ATOM 1574 O O . GLN A 1 200 ? -28.172 -2.862 55.332 1.00 92.12 200 GLN A O 1
ATOM 1579 N N . LEU A 1 201 ? -28.477 -3.472 53.187 1.00 89.25 201 LEU A N 1
ATOM 1580 C CA . LEU A 1 201 ? -29.544 -4.441 53.451 1.00 89.25 201 LEU A CA 1
ATOM 1581 C C . LEU A 1 201 ? -29.082 -5.557 54.391 1.00 89.25 201 LEU A C 1
ATOM 1583 O O . LEU A 1 201 ? -29.784 -5.889 55.342 1.00 89.25 201 LEU A O 1
ATOM 1587 N N . GLN A 1 202 ? -27.878 -6.097 54.182 1.00 87.25 202 GLN A N 1
ATOM 1588 C CA . GLN A 1 202 ? -27.303 -7.104 55.074 1.00 87.25 202 GLN A CA 1
ATOM 1589 C C . GLN A 1 202 ? -27.169 -6.573 56.509 1.00 87.25 202 GLN A C 1
ATOM 1591 O O . GLN A 1 202 ? -27.507 -7.271 57.464 1.00 87.25 202 GLN A O 1
ATOM 1596 N N . THR A 1 203 ? -26.718 -5.327 56.669 1.00 90.88 203 THR A N 1
ATOM 1597 C CA . THR A 1 203 ? -26.580 -4.689 57.987 1.00 90.88 203 THR A CA 1
ATOM 1598 C C . THR A 1 203 ? -27.939 -4.505 58.663 1.00 90.88 203 THR A C 1
ATOM 1600 O O . THR A 1 203 ? -28.084 -4.816 59.847 1.00 90.88 203 THR A O 1
ATOM 1603 N N . GLN A 1 204 ? -28.946 -4.056 57.909 1.00 88.06 204 GLN A N 1
ATOM 1604 C CA . GLN A 1 204 ? -30.315 -3.914 58.403 1.00 88.06 204 GLN A CA 1
ATOM 1605 C C . GLN A 1 204 ? -30.895 -5.262 58.838 1.00 88.06 204 GLN A C 1
ATOM 1607 O O . GLN A 1 204 ? -31.412 -5.356 59.946 1.00 88.06 204 GLN A O 1
ATOM 1612 N N . LEU A 1 205 ? -30.739 -6.317 58.030 1.00 89.69 205 LEU A N 1
ATOM 1613 C CA . LEU A 1 205 ? -31.207 -7.666 58.363 1.00 89.69 205 LEU A CA 1
ATOM 1614 C C . LEU A 1 205 ? -30.578 -8.187 59.658 1.00 89.69 205 LEU A C 1
ATOM 1616 O O . LEU A 1 205 ? -31.304 -8.642 60.540 1.00 89.69 205 LEU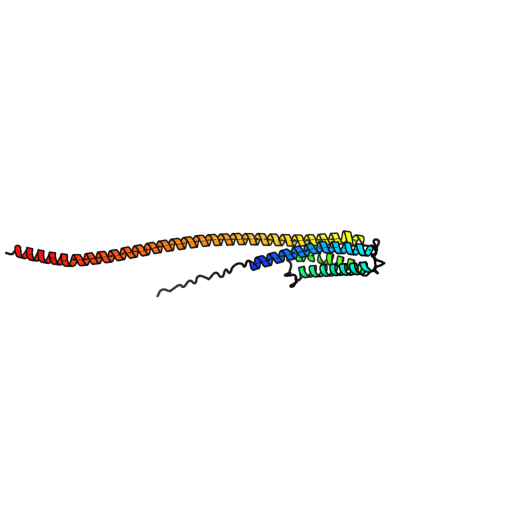 A O 1
ATOM 1620 N N . ILE A 1 206 ? -29.256 -8.049 59.818 1.00 89.06 206 ILE A N 1
ATOM 1621 C CA . ILE A 1 206 ? -28.555 -8.432 61.055 1.00 89.06 206 ILE A CA 1
ATOM 1622 C C . ILE A 1 206 ? -29.117 -7.660 62.257 1.00 89.06 206 ILE A C 1
ATOM 1624 O O . ILE A 1 206 ? -29.293 -8.221 63.339 1.00 89.06 206 ILE A O 1
ATOM 1628 N N . GLN A 1 207 ? -29.403 -6.367 62.099 1.00 83.25 207 GLN A N 1
ATOM 1629 C CA . GLN A 1 207 ? -29.967 -5.551 63.171 1.00 83.25 207 GLN A CA 1
ATOM 1630 C C . GLN A 1 207 ? -31.406 -5.962 63.514 1.00 83.25 207 GLN A C 1
ATOM 1632 O O . GLN A 1 207 ? -31.735 -6.089 64.694 1.00 83.25 207 GLN A O 1
ATOM 1637 N N . THR A 1 208 ? -32.249 -6.216 62.512 1.00 85.31 208 THR A N 1
ATOM 1638 C CA . THR A 1 208 ? -33.620 -6.707 62.699 1.00 85.31 208 THR A CA 1
ATOM 1639 C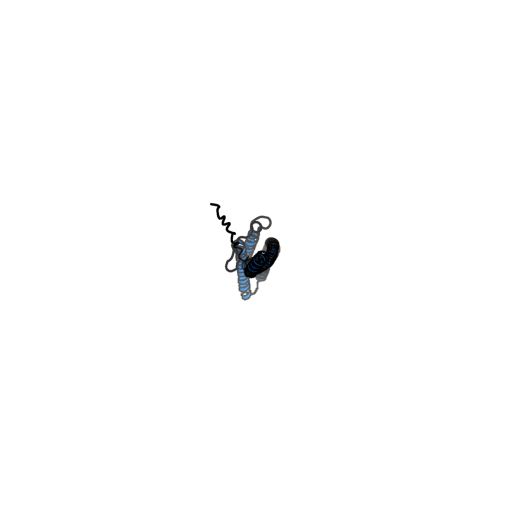 C . THR A 1 208 ? -33.629 -8.065 63.395 1.00 85.31 208 THR A C 1
ATOM 1641 O O . THR A 1 208 ? -34.397 -8.261 64.336 1.00 85.31 208 THR A O 1
ATOM 1644 N N . GLU A 1 209 ? -32.739 -8.975 63.002 1.00 84.69 209 GLU A N 1
ATOM 1645 C CA . GLU A 1 209 ? -32.597 -10.292 63.623 1.00 84.69 209 GLU A CA 1
ATOM 1646 C C . GLU A 1 209 ? -32.155 -10.177 65.090 1.00 84.69 209 GLU A C 1
ATOM 1648 O O . GLU A 1 209 ? -32.760 -10.791 65.970 1.00 84.69 209 GLU A O 1
ATOM 1653 N N . ARG A 1 210 ? -31.182 -9.304 65.390 1.00 79.75 210 ARG A N 1
ATOM 1654 C CA . ARG A 1 210 ? -30.760 -9.009 66.772 1.00 79.75 210 ARG A CA 1
ATOM 1655 C C . ARG A 1 210 ? -31.899 -8.460 67.631 1.00 79.75 210 ARG A C 1
ATOM 1657 O O . ARG A 1 210 ? -32.073 -8.908 68.762 1.00 79.75 210 ARG A O 1
ATOM 1664 N N . ILE A 1 211 ? -32.671 -7.501 67.118 1.00 78.38 211 ILE A N 1
ATOM 1665 C CA . ILE A 1 211 ? -33.805 -6.903 67.842 1.00 78.38 211 ILE A CA 1
ATOM 1666 C C . ILE A 1 211 ? -34.913 -7.939 68.060 1.00 78.38 211 ILE A C 1
ATOM 1668 O O . ILE A 1 211 ? -35.466 -8.015 69.155 1.00 78.38 211 ILE A O 1
ATOM 1672 N N . SER A 1 212 ? -35.203 -8.770 67.056 1.00 80.44 212 SER A N 1
ATOM 1673 C CA . SER A 1 212 ? -36.180 -9.856 67.172 1.00 80.44 212 SER A CA 1
ATOM 1674 C C . SER A 1 212 ? -35.763 -10.882 68.229 1.00 80.44 212 SER A C 1
ATOM 1676 O O . SER A 1 212 ? -36.574 -11.254 69.077 1.00 80.44 212 SER A O 1
ATOM 1678 N N . GLY A 1 213 ? -34.491 -11.296 68.229 1.00 76.00 213 GLY A N 1
ATOM 1679 C CA . GLY A 1 213 ? -33.942 -12.197 69.244 1.00 76.00 213 GLY A CA 1
ATOM 1680 C C . GLY A 1 213 ? -34.024 -11.605 70.654 1.00 76.00 213 GLY A C 1
ATOM 1681 O O . GLY A 1 213 ? -34.480 -12.272 71.580 1.00 76.00 213 GLY A O 1
ATOM 1682 N N . LEU A 1 214 ? -33.677 -10.324 70.820 1.00 73.31 214 LEU A N 1
ATOM 1683 C CA . LEU A 1 214 ? -33.837 -9.614 72.095 1.00 73.31 214 LEU A CA 1
ATOM 1684 C C . LEU A 1 214 ? -35.305 -9.523 72.533 1.00 73.31 214 LEU A C 1
ATOM 1686 O O . LEU A 1 214 ? -35.597 -9.710 73.711 1.00 73.31 214 LEU A O 1
ATOM 1690 N N . GLY A 1 215 ? -36.230 -9.278 71.602 1.00 75.06 215 GLY A N 1
ATOM 1691 C CA . GLY A 1 215 ? -37.668 -9.258 71.870 1.00 75.06 215 GLY A CA 1
ATOM 1692 C C . GLY A 1 215 ? -38.199 -10.614 72.337 1.00 75.06 215 GLY A C 1
ATOM 1693 O O . GLY A 1 215 ? -38.957 -10.668 73.304 1.00 75.06 215 GLY A O 1
ATOM 1694 N N . GLN A 1 216 ? -37.756 -11.712 71.715 1.00 72.25 216 GLN A N 1
ATOM 1695 C CA . GLN A 1 216 ? -38.078 -13.071 72.166 1.00 72.25 216 GLN A CA 1
ATOM 1696 C C . GLN A 1 216 ? -37.547 -13.350 73.574 1.00 72.25 216 GLN A C 1
ATOM 1698 O O . GLN A 1 216 ? -38.284 -13.874 74.408 1.00 72.25 216 GLN A O 1
ATOM 1703 N N . ILE A 1 217 ? -36.301 -12.968 73.860 1.00 70.50 217 ILE A N 1
ATOM 1704 C CA . ILE A 1 217 ? -35.703 -13.143 75.189 1.00 70.50 217 ILE A CA 1
ATOM 1705 C C . ILE A 1 217 ? -36.465 -12.314 76.232 1.00 70.50 217 ILE A C 1
ATOM 1707 O O . ILE A 1 217 ? -36.824 -12.833 77.286 1.00 70.50 217 ILE A O 1
ATOM 1711 N N . ALA A 1 218 ? -36.768 -11.049 75.936 1.00 68.38 218 ALA A N 1
ATOM 1712 C CA . ALA A 1 218 ? -37.519 -10.174 76.832 1.00 68.38 218 ALA A CA 1
ATOM 1713 C C . ALA A 1 218 ? -38.940 -10.698 77.099 1.00 68.38 218 ALA A C 1
ATOM 1715 O O . ALA A 1 218 ? -39.388 -10.693 78.246 1.00 68.38 218 ALA A O 1
ATOM 1716 N N . ALA A 1 219 ? -39.630 -11.194 76.067 1.00 65.88 219 ALA A N 1
ATOM 1717 C CA . ALA A 1 219 ? -40.938 -11.827 76.209 1.00 65.88 219 ALA A CA 1
ATOM 1718 C C . ALA A 1 219 ? -40.864 -13.104 77.060 1.00 65.88 219 ALA A C 1
ATOM 1720 O O . ALA A 1 219 ? -41.717 -13.301 77.923 1.00 65.88 219 ALA A O 1
ATOM 1721 N N . GLY A 1 220 ? -39.829 -13.930 76.875 1.00 73.62 220 GLY A N 1
ATOM 1722 C CA . GLY A 1 220 ? -39.572 -15.116 77.696 1.00 73.62 220 GLY A CA 1
ATOM 1723 C C . GLY A 1 220 ? -39.354 -14.771 79.170 1.00 73.62 220 GLY A C 1
ATOM 1724 O O . GLY A 1 220 ? -40.043 -15.312 80.030 1.00 73.62 220 GLY A O 1
ATOM 1725 N N . ILE A 1 221 ? -38.489 -13.793 79.461 1.00 73.06 221 ILE A N 1
ATOM 1726 C CA . ILE A 1 221 ? -38.237 -13.311 80.830 1.00 73.06 221 ILE A CA 1
ATOM 1727 C C . ILE A 1 221 ? -39.519 -12.745 81.456 1.00 73.06 221 ILE A C 1
ATOM 1729 O O . ILE A 1 221 ? -39.850 -13.072 82.593 1.00 73.06 221 ILE A O 1
ATOM 1733 N N . ALA A 1 222 ? -40.279 -11.921 80.726 1.00 68.25 222 ALA A N 1
ATOM 1734 C CA . ALA A 1 222 ? -41.546 -11.380 81.217 1.00 68.25 222 ALA A CA 1
ATOM 1735 C C . ALA A 1 222 ? -42.557 -12.494 81.534 1.00 68.25 222 ALA A C 1
ATOM 1737 O O . ALA A 1 222 ? -43.271 -12.425 82.538 1.00 68.25 222 ALA A O 1
ATOM 1738 N N . HIS A 1 223 ? -42.595 -13.538 80.706 1.00 70.44 223 HIS A N 1
ATOM 1739 C CA . HIS A 1 223 ? -43.449 -14.699 80.917 1.00 70.44 223 HIS A CA 1
ATOM 1740 C C . HIS A 1 223 ? -43.014 -15.523 82.139 1.00 70.44 223 HIS A C 1
ATOM 1742 O O . HIS A 1 223 ? -43.861 -15.970 82.916 1.00 70.44 223 HIS A O 1
ATOM 1748 N N . GLU A 1 224 ? -41.709 -15.687 82.350 1.00 78.50 224 GLU A N 1
ATOM 1749 C CA . GLU A 1 224 ? -41.153 -16.384 83.511 1.00 78.50 224 GLU A CA 1
ATOM 1750 C C . GLU A 1 224 ? -41.316 -15.598 84.816 1.00 78.50 224 GLU A C 1
ATOM 1752 O O . GLU A 1 224 ? -41.542 -16.219 85.849 1.00 78.50 224 GLU A O 1
ATOM 1757 N N . ILE A 1 225 ? -41.283 -14.259 84.790 1.00 74.75 225 ILE A N 1
ATOM 1758 C CA . ILE A 1 225 ? -41.544 -13.396 85.961 1.00 74.75 225 ILE A CA 1
ATOM 1759 C C . ILE A 1 225 ? -43.035 -13.371 86.321 1.00 74.75 225 ILE A C 1
ATOM 1761 O O . ILE A 1 225 ? -43.397 -13.405 87.501 1.00 74.75 225 ILE A O 1
ATOM 1765 N N . ASN A 1 226 ? -43.923 -13.334 85.322 1.00 69.44 226 ASN A N 1
ATOM 1766 C CA . ASN A 1 226 ? -45.368 -13.332 85.565 1.00 69.44 226 ASN A CA 1
ATOM 1767 C C . ASN A 1 226 ? -45.866 -14.630 86.220 1.00 69.44 226 ASN A C 1
ATOM 1769 O O . ASN A 1 226 ? -46.877 -14.605 86.925 1.00 69.44 226 ASN A O 1
ATOM 1773 N N . ASN A 1 227 ? -45.168 -15.753 86.029 1.00 74.56 227 ASN A N 1
ATOM 1774 C CA . ASN A 1 227 ? -45.530 -17.040 86.629 1.00 74.56 227 ASN A CA 1
ATOM 1775 C C . ASN A 1 227 ? -45.520 -17.021 88.178 1.00 74.56 227 ASN A C 1
ATOM 1777 O O . ASN A 1 227 ? -46.573 -17.258 88.780 1.00 74.56 227 ASN A O 1
ATOM 1781 N N . PRO A 1 228 ? -44.404 -16.710 88.865 1.00 74.69 228 PRO A N 1
ATOM 1782 C CA . PRO A 1 228 ? -44.373 -16.604 90.320 1.00 74.69 228 PRO A CA 1
ATOM 1783 C C . PRO A 1 228 ? -45.189 -15.415 90.840 1.00 74.69 228 PRO A C 1
ATOM 1785 O O . PRO A 1 228 ? -45.803 -15.534 91.898 1.00 74.69 228 PRO A O 1
ATOM 1788 N N . ALA A 1 229 ? -45.274 -14.297 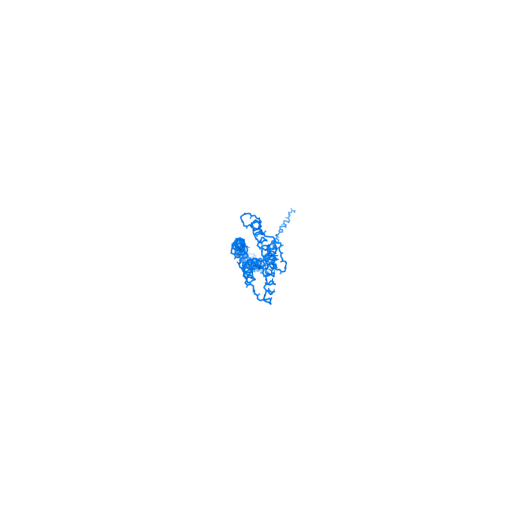90.107 1.00 72.19 229 ALA A N 1
ATOM 1789 C CA . ALA A 1 229 ? -46.101 -13.155 90.508 1.00 72.19 229 ALA A CA 1
ATOM 1790 C C . ALA A 1 229 ? -47.594 -13.522 90.591 1.00 72.19 229 ALA A C 1
ATOM 1792 O O . ALA A 1 229 ? -48.252 -13.223 91.589 1.00 72.19 229 ALA A O 1
ATOM 1793 N N . ASN A 1 230 ? -48.115 -14.250 89.595 1.00 70.12 230 ASN A N 1
ATOM 1794 C CA . ASN A 1 230 ? -49.476 -14.792 89.640 1.00 70.12 230 ASN A CA 1
ATOM 1795 C C . ASN A 1 230 ? -49.669 -15.783 90.794 1.00 70.12 230 ASN A C 1
ATOM 1797 O O . ASN A 1 230 ? -50.734 -15.814 91.413 1.00 70.12 230 ASN A O 1
ATOM 1801 N N . PHE A 1 231 ? -48.646 -16.579 91.112 1.00 71.25 231 PHE A N 1
ATOM 1802 C CA . PHE A 1 231 ? -48.688 -17.506 92.240 1.00 71.25 231 PHE A CA 1
ATOM 1803 C C . PHE A 1 231 ? -48.767 -16.771 93.589 1.00 71.25 231 PHE A C 1
ATOM 1805 O O . PHE A 1 231 ? -49.623 -17.089 94.416 1.00 71.25 231 PHE A O 1
ATOM 1812 N N . ILE A 1 232 ? -47.944 -15.736 93.789 1.00 75.69 232 ILE A N 1
ATOM 1813 C CA . ILE A 1 232 ? -47.963 -14.883 94.988 1.00 75.69 232 ILE A CA 1
ATOM 1814 C C . ILE A 1 232 ? -49.301 -14.148 95.106 1.00 75.69 232 ILE A C 1
ATOM 1816 O O . ILE A 1 232 ? -49.903 -14.142 96.178 1.00 75.69 232 ILE A O 1
ATOM 1820 N N . LEU A 1 233 ? -49.812 -13.585 94.008 1.00 76.00 233 LEU A N 1
ATOM 1821 C CA . LEU A 1 233 ? -51.114 -12.917 93.988 1.00 76.00 233 LEU A CA 1
ATOM 1822 C C . LEU A 1 233 ? -52.247 -13.877 94.384 1.00 76.00 233 LEU A C 1
ATOM 1824 O O . LEU A 1 233 ? -53.123 -13.506 95.167 1.00 76.00 233 LEU A O 1
ATOM 1828 N N . ARG A 1 234 ? -52.208 -15.131 93.913 1.00 69.06 234 ARG A N 1
ATOM 1829 C CA . ARG A 1 234 ? -53.136 -16.195 94.336 1.00 69.06 234 ARG A CA 1
ATOM 1830 C C . ARG A 1 234 ? -53.042 -16.505 95.831 1.00 69.06 234 ARG A C 1
ATOM 1832 O O . ARG A 1 234 ? -54.072 -16.666 96.478 1.00 69.06 234 ARG A O 1
ATOM 1839 N N . ILE A 1 235 ? -51.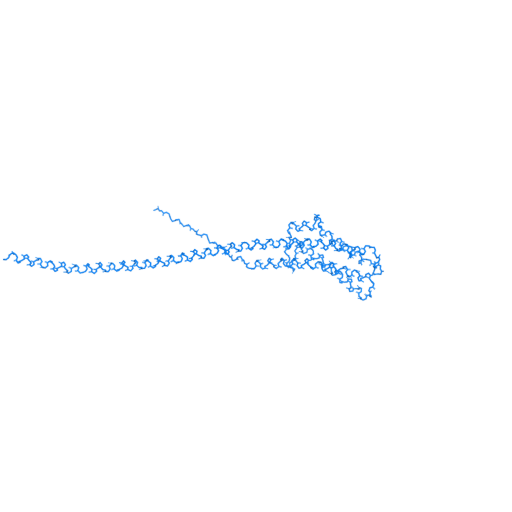837 -16.559 96.398 1.00 73.31 235 ILE A N 1
ATOM 1840 C CA . ILE A 1 235 ? -51.652 -16.773 97.843 1.00 73.31 235 ILE A CA 1
ATOM 1841 C C . ILE A 1 235 ? -52.200 -15.587 98.647 1.00 73.31 235 ILE A C 1
ATOM 1843 O O . ILE A 1 235 ? -52.901 -15.786 99.640 1.00 73.31 235 ILE A O 1
ATOM 1847 N N . CYS A 1 236 ? -51.912 -14.355 98.225 1.00 73.06 236 CYS A N 1
ATOM 1848 C CA . CYS A 1 236 ? -52.383 -13.146 98.900 1.00 73.06 236 CYS A CA 1
ATOM 1849 C C . CYS A 1 236 ? -53.908 -13.006 98.832 1.00 73.06 236 CYS A C 1
ATOM 1851 O O . CYS A 1 236 ? -54.532 -12.680 99.839 1.00 73.06 236 CYS A O 1
ATOM 1853 N N . THR A 1 237 ? -54.518 -13.305 97.682 1.00 71.69 237 THR A N 1
ATOM 1854 C CA . THR A 1 237 ? -55.983 -13.311 97.536 1.00 71.69 237 THR A CA 1
ATOM 1855 C C . THR A 1 237 ? -56.628 -14.401 98.387 1.00 71.69 237 THR A C 1
ATOM 1857 O O . THR A 1 237 ? -57.565 -14.083 99.112 1.00 71.69 237 THR A O 1
ATOM 1860 N N . MET A 1 238 ? -56.081 -15.627 98.425 1.00 68.25 238 MET A N 1
ATOM 1861 C CA . MET A 1 238 ? -56.564 -16.677 99.338 1.00 68.25 238 MET A CA 1
ATOM 1862 C C . MET A 1 238 ? -56.473 -16.260 100.812 1.00 68.25 238 MET A C 1
ATOM 1864 O O . MET A 1 238 ? -57.432 -16.448 101.560 1.00 68.25 238 MET A O 1
ATOM 1868 N N . ARG A 1 239 ? -55.355 -15.653 101.236 1.00 60.72 239 ARG A N 1
ATOM 1869 C CA . ARG A 1 239 ? -55.191 -15.144 102.609 1.00 60.72 239 ARG A CA 1
ATOM 1870 C C . ARG A 1 239 ? -56.144 -13.993 102.938 1.00 60.72 239 ARG A C 1
ATOM 1872 O O . ARG A 1 239 ? -56.659 -13.953 104.050 1.00 60.72 239 ARG A O 1
ATOM 1879 N N . GLY A 1 240 ? -56.416 -13.102 101.985 1.00 58.41 240 GLY A N 1
ATOM 1880 C CA . GLY A 1 240 ? -57.399 -12.026 102.135 1.00 58.41 240 GLY A CA 1
ATOM 1881 C C . GLY A 1 240 ? -58.828 -12.546 102.307 1.00 58.41 240 GLY A C 1
ATOM 1882 O O . GLY A 1 240 ? -59.543 -12.071 103.180 1.00 58.41 240 GLY A O 1
ATOM 1883 N N . THR A 1 241 ? -59.233 -13.576 101.557 1.00 56.22 241 THR A N 1
ATOM 1884 C CA . THR A 1 241 ? -60.551 -14.214 101.741 1.00 56.22 241 THR A CA 1
ATOM 1885 C C . THR A 1 241 ? -60.699 -14.921 103.088 1.00 56.22 241 THR A C 1
ATOM 1887 O O . THR A 1 241 ? -61.771 -14.851 103.675 1.00 56.22 241 THR A O 1
ATOM 1890 N N . ILE A 1 242 ? -59.637 -15.539 103.617 1.00 54.50 242 ILE A N 1
ATOM 1891 C CA . ILE A 1 242 ? -59.669 -16.202 104.936 1.00 54.50 242 ILE A CA 1
ATOM 1892 C C . ILE A 1 242 ? -59.779 -15.171 106.079 1.00 54.50 242 ILE A C 1
ATOM 1894 O O . ILE A 1 242 ? -60.413 -15.441 107.097 1.00 54.50 242 ILE A O 1
ATOM 1898 N N . ALA A 1 243 ? -59.218 -13.970 105.901 1.00 51.66 243 ALA A N 1
ATOM 1899 C CA . ALA A 1 243 ? -59.284 -12.889 106.887 1.00 51.66 243 ALA A CA 1
ATOM 1900 C C . ALA A 1 243 ? -60.625 -12.123 106.905 1.00 51.66 243 ALA A C 1
ATOM 1902 O O . ALA A 1 243 ? -60.894 -11.416 107.869 1.00 51.66 243 ALA A O 1
ATOM 1903 N N . ILE A 1 244 ? -61.461 -12.247 105.867 1.00 49.69 244 ILE A N 1
ATOM 1904 C CA . ILE A 1 244 ? -62.791 -11.605 105.791 1.00 49.69 244 ILE A CA 1
ATOM 1905 C C . ILE A 1 244 ? -63.908 -12.569 106.252 1.00 49.69 244 ILE A C 1
ATOM 1907 O O . ILE A 1 244 ? -65.024 -12.138 106.527 1.00 49.69 244 ILE A O 1
ATOM 1911 N N . SER A 1 245 ? -63.617 -13.870 106.374 1.00 45.16 245 SER A N 1
ATOM 1912 C CA . SER A 1 245 ? -64.572 -14.909 106.790 1.00 45.16 245 SER A CA 1
ATOM 1913 C C . SER A 1 245 ? -64.350 -15.450 108.211 1.00 45.16 245 SER A C 1
ATOM 1915 O O . SER A 1 245 ? -64.798 -16.561 108.495 1.00 45.16 245 SER A O 1
ATOM 1917 N N . SER A 1 246 ? -63.630 -14.722 109.072 1.00 40.44 246 SER A N 1
ATOM 1918 C CA . SER A 1 246 ? -63.380 -15.092 110.477 1.00 40.44 246 SER A CA 1
ATOM 1919 C C . SER A 1 246 ? -63.906 -14.030 111.430 1.00 40.44 246 SER A C 1
ATOM 1921 O O . SER A 1 246 ? -63.766 -12.835 111.089 1.00 40.44 246 SER A O 1
#